Protein AF-X1NFN6-F1 (afdb_monomer_lite)

Sequence (282 aa):
LMKPTRVLVRIGKPIYYTDYYGKELSYPDARKLSDELREKIKNLIEMGYSKGSEKDPELSLSIDSPSDMERLQKHDALKSLLKPKSTGKKILKLIDDTWYGFLRALEVFDLRTHFQDAIQMFSGNLVHQLCNTLIPYKTIDFDKYIPKEGGAVIAPSHNSEWDVIIIATAITQKPKRILYQMSKQSLFRVPIVNAWVRNHHAFPLKRGEHDVECYLHARELLEAEQLVCTYPEGTTNPGNGQLLEGHTGCVRLAIDAKVPIIPVGITGTENIYPKHAKMLNF

InterPro domains:
  IPR002123 Phospholipid/glycerol acyltransferase [PF01553] (143-266)
  IPR002123 Phospholipid/glycerol acyltransferase [SM00563] (152-269)

Secondary structure (DSSP, 8-state):
-PPP--EEEEEPPPB--GGGTTS---HHHHHHHHHHHHHHHHHHHHHHHHTT-S--S------------------TTHHHHTS--HHHHHHHHHHHHHHHHHHHHHHHTT-HHHHHHHHHHHHHHHHHHHHHHHS-EEEESHHHHS-SSS-EEEEE--S-TTHHHHHHHHHHSSS---EEEEEEGGGGGSHHHHHHHHHTTEEEE-TTS--HHHHHHHHHHHHTT-EEE--TTSS---SSSPPPPPPTHHHHHHHHTT--EEEEEEESHHHHS-TT-SS---

Radius of gyration: 21.07 Å; chains: 1; bounding box: 60×39×50 Å

Structure (mmCIF, N/CA/C/O backbone):
data_AF-X1NFN6-F1
#
_entry.id   AF-X1NFN6-F1
#
loop_
_atom_site.group_PDB
_atom_site.id
_atom_site.type_symbol
_atom_site.label_atom_id
_atom_site.label_alt_id
_atom_site.label_comp_id
_atom_site.label_asym_id
_atom_site.label_entity_id
_atom_site.label_seq_id
_atom_site.pdbx_PDB_ins_code
_atom_site.Cartn_x
_atom_site.Cartn_y
_atom_site.Cartn_z
_atom_site.occupancy
_atom_site.B_iso_or_equiv
_atom_site.auth_seq_id
_atom_site.auth_comp_id
_atom_site.auth_asym_id
_atom_site.auth_atom_id
_atom_site.pdbx_PDB_model_num
ATOM 1 N N . LEU A 1 1 ? 26.091 -19.323 -6.928 1.00 38.59 1 LEU A N 1
ATOM 2 C CA . LEU A 1 1 ? 25.686 -18.952 -5.553 1.00 38.59 1 LEU A CA 1
ATOM 3 C C . LEU A 1 1 ? 24.580 -17.905 -5.646 1.00 38.59 1 LEU A C 1
ATOM 5 O O . LEU A 1 1 ? 24.846 -16.838 -6.184 1.00 38.59 1 LEU A O 1
ATOM 9 N N . MET A 1 2 ? 23.355 -18.194 -5.195 1.00 35.44 2 MET A N 1
ATOM 10 C CA . MET A 1 2 ? 22.341 -17.142 -5.024 1.00 35.44 2 MET A CA 1
ATOM 11 C C . MET A 1 2 ? 22.789 -16.231 -3.875 1.00 35.44 2 MET A C 1
ATOM 13 O O . MET A 1 2 ? 23.149 -16.736 -2.813 1.00 35.44 2 MET A O 1
ATOM 17 N N . LYS A 1 3 ? 22.825 -14.910 -4.096 1.00 45.00 3 LYS A N 1
ATOM 18 C CA . LYS A 1 3 ? 23.114 -13.941 -3.028 1.00 45.00 3 LYS A CA 1
ATOM 19 C C . LYS A 1 3 ? 22.065 -14.113 -1.913 1.00 45.00 3 LYS A C 1
ATOM 21 O O . LYS A 1 3 ? 20.892 -14.293 -2.246 1.00 45.00 3 LYS A O 1
ATOM 26 N N . PRO A 1 4 ? 22.442 -14.070 -0.623 1.00 52.16 4 PRO A N 1
ATOM 27 C CA . PRO A 1 4 ? 21.472 -14.157 0.464 1.00 52.16 4 PRO A CA 1
ATOM 28 C C . PRO A 1 4 ? 20.435 -13.036 0.324 1.00 52.16 4 PRO A C 1
ATOM 30 O O . PRO A 1 4 ? 20.785 -11.891 0.036 1.00 52.16 4 PRO A O 1
ATOM 33 N N . THR A 1 5 ? 19.154 -13.375 0.478 1.00 60.09 5 THR A N 1
ATOM 34 C CA . THR A 1 5 ? 18.039 -12.427 0.386 1.00 60.09 5 THR A CA 1
ATOM 35 C C . THR A 1 5 ? 18.175 -11.371 1.480 1.00 60.09 5 THR A C 1
ATOM 37 O O . THR A 1 5 ? 17.946 -11.659 2.652 1.00 60.09 5 THR A O 1
ATOM 40 N N . ARG A 1 6 ? 18.550 -10.148 1.095 1.00 75.19 6 ARG A N 1
ATOM 41 C CA . ARG A 1 6 ? 18.725 -9.019 2.022 1.00 75.19 6 ARG A CA 1
ATOM 42 C C . ARG A 1 6 ? 17.441 -8.217 2.242 1.00 75.19 6 ARG A C 1
ATOM 44 O O . ARG A 1 6 ? 17.398 -7.426 3.175 1.00 75.19 6 ARG A O 1
ATOM 51 N N . VAL A 1 7 ? 16.411 -8.428 1.414 1.00 88.44 7 VAL A N 1
ATOM 52 C CA . VAL A 1 7 ? 15.143 -7.690 1.490 1.00 88.44 7 VAL A CA 1
ATOM 53 C C . VAL A 1 7 ? 14.003 -8.557 2.009 1.00 88.44 7 VAL A C 1
ATOM 55 O O . VAL A 1 7 ? 13.732 -9.638 1.480 1.00 88.44 7 VAL A O 1
ATOM 58 N N . LEU A 1 8 ? 13.287 -8.059 3.015 1.00 91.19 8 LEU A N 1
ATOM 59 C CA . LEU A 1 8 ? 12.097 -8.708 3.560 1.00 91.19 8 LEU A CA 1
ATOM 60 C C . LEU A 1 8 ? 10.881 -7.803 3.384 1.00 91.19 8 LEU A C 1
ATOM 62 O O . LEU A 1 8 ? 10.942 -6.611 3.665 1.00 91.19 8 LEU A O 1
ATOM 66 N N . VAL A 1 9 ? 9.770 -8.400 2.955 1.00 92.81 9 VAL A N 1
ATOM 67 C CA . VAL A 1 9 ? 8.455 -7.758 2.866 1.00 92.81 9 VAL A CA 1
ATOM 68 C C . VAL A 1 9 ? 7.523 -8.504 3.810 1.00 92.81 9 VAL A C 1
ATOM 70 O O . VAL A 1 9 ? 7.105 -9.626 3.526 1.00 92.81 9 VAL A O 1
ATOM 73 N N . ARG A 1 10 ? 7.217 -7.925 4.969 1.00 94.25 10 ARG A N 1
ATOM 74 C CA . ARG A 1 10 ? 6.371 -8.558 5.986 1.00 94.25 10 ARG A CA 1
ATOM 75 C C . ARG A 1 10 ? 5.000 -7.906 5.988 1.00 94.25 10 ARG A C 1
ATOM 77 O O . ARG A 1 10 ? 4.892 -6.738 6.358 1.00 94.25 10 ARG A O 1
ATOM 84 N N . ILE A 1 11 ? 3.961 -8.656 5.623 1.00 95.25 11 ILE A N 1
ATOM 85 C CA . ILE A 1 11 ? 2.593 -8.138 5.715 1.00 95.25 11 ILE A CA 1
ATOM 86 C C . ILE A 1 11 ? 2.056 -8.369 7.132 1.00 95.25 11 ILE A C 1
ATOM 88 O O . ILE A 1 11 ? 2.247 -9.426 7.734 1.00 95.25 11 ILE A O 1
ATOM 92 N N . GLY A 1 12 ? 1.434 -7.340 7.694 1.00 96.19 12 GLY A N 1
ATOM 93 C CA . GLY A 1 12 ? 0.882 -7.347 9.039 1.00 96.19 12 GLY A CA 1
ATOM 94 C C . GLY A 1 12 ? -0.600 -7.696 9.080 1.00 96.19 12 GLY A C 1
ATOM 95 O O . GLY A 1 12 ? -1.281 -7.797 8.062 1.00 96.19 12 GLY A O 1
ATOM 96 N N . LYS A 1 13 ? -1.111 -7.860 10.302 1.00 97.12 13 LYS A N 1
ATOM 97 C CA . LYS A 1 13 ? -2.527 -8.146 10.548 1.00 97.12 13 LYS A CA 1
ATOM 98 C C . LYS A 1 13 ? -3.410 -6.977 10.066 1.00 97.12 13 LYS A C 1
ATOM 100 O O . LYS A 1 13 ? -3.082 -5.838 10.406 1.00 97.12 13 LYS A O 1
ATOM 105 N N . PRO A 1 14 ? -4.537 -7.241 9.372 1.00 97.81 14 PRO A N 1
ATOM 106 C CA . PRO A 1 14 ? -5.486 -6.205 8.979 1.00 97.81 14 PRO A CA 1
ATOM 107 C C . PRO A 1 14 ? -6.021 -5.418 10.182 1.00 97.81 14 PRO A C 1
ATOM 109 O O . PRO A 1 14 ? -6.328 -5.994 11.232 1.00 97.81 14 PRO A O 1
ATOM 112 N N . ILE A 1 15 ? -6.140 -4.105 10.015 1.00 98.00 15 ILE A N 1
ATOM 113 C CA . ILE A 1 15 ? -6.665 -3.154 10.994 1.00 98.00 15 ILE A CA 1
ATOM 114 C C . ILE A 1 15 ? -8.010 -2.666 10.476 1.00 98.00 15 ILE A C 1
ATOM 116 O O . ILE A 1 15 ? -8.084 -2.099 9.388 1.00 98.00 15 ILE A O 1
ATOM 120 N N . TYR A 1 16 ? -9.056 -2.873 11.265 1.00 97.25 16 TYR A N 1
ATOM 121 C CA . TYR A 1 16 ? -10.395 -2.383 10.968 1.00 97.25 16 TYR A CA 1
ATOM 122 C C . TYR A 1 16 ? -10.707 -1.185 11.857 1.00 97.25 16 TYR A C 1
ATOM 124 O O . TYR A 1 16 ? -10.365 -1.184 13.039 1.00 97.25 16 TYR A O 1
ATOM 132 N N . TYR A 1 17 ? -11.394 -0.197 11.296 1.00 96.31 17 TYR A N 1
ATOM 133 C CA . TYR A 1 17 ? -11.845 0.997 12.011 1.00 96.31 17 TYR A CA 1
ATOM 134 C C . TYR A 1 17 ? -13.373 1.014 12.108 1.00 96.31 17 TYR A C 1
ATOM 136 O O . TYR A 1 17 ? -14.004 2.040 11.871 1.00 96.31 17 TYR A O 1
ATOM 144 N N . THR A 1 18 ? -13.973 -0.136 12.436 1.00 95.06 18 THR A N 1
ATOM 145 C CA . THR A 1 18 ? -15.434 -0.338 12.459 1.00 95.06 18 THR A CA 1
ATOM 146 C C . THR A 1 18 ? -16.171 0.712 13.276 1.00 95.06 18 THR A C 1
ATOM 148 O O . THR A 1 18 ? -17.234 1.169 12.866 1.00 95.06 18 THR A O 1
ATOM 151 N N . ASP A 1 19 ? -15.575 1.156 14.381 1.00 95.31 19 ASP A N 1
ATOM 152 C CA . ASP A 1 19 ? -16.170 2.153 15.274 1.00 95.31 19 ASP A CA 1
ATOM 153 C C . ASP A 1 19 ? -16.251 3.555 14.652 1.00 95.31 19 ASP A C 1
ATOM 155 O O . ASP A 1 19 ? -17.001 4.397 15.149 1.00 95.31 19 ASP A O 1
ATOM 159 N N . TYR A 1 20 ? -15.511 3.804 13.569 1.00 94.69 20 TYR A N 1
ATOM 160 C CA . TYR A 1 20 ? -15.463 5.075 12.842 1.00 94.69 20 TYR A CA 1
ATOM 161 C C . TYR A 1 20 ? -16.237 5.042 11.517 1.00 94.69 20 TYR A C 1
ATOM 163 O O . TYR A 1 20 ? -16.460 6.092 10.917 1.00 94.69 20 TYR A O 1
ATOM 171 N N . TYR A 1 21 ? -16.674 3.872 11.044 1.00 93.56 21 TYR A N 1
ATOM 172 C CA . TYR A 1 21 ? -17.372 3.764 9.763 1.00 93.56 21 TYR A CA 1
ATOM 173 C C . TYR A 1 21 ? -18.709 4.518 9.781 1.00 93.56 21 TYR A C 1
ATOM 175 O O . TYR A 1 21 ? -19.554 4.307 10.649 1.00 93.56 21 TYR A O 1
ATOM 183 N N . GLY A 1 22 ? -18.905 5.395 8.790 1.00 89.50 22 GLY A N 1
ATOM 184 C CA . GLY A 1 22 ? -20.101 6.239 8.675 1.00 89.50 22 GLY A CA 1
ATOM 185 C C . GLY A 1 22 ? -20.149 7.425 9.644 1.00 89.50 22 GLY A C 1
ATOM 186 O O . GLY A 1 22 ? -21.185 8.079 9.730 1.00 89.50 22 GLY A O 1
ATOM 187 N N . LYS A 1 23 ? -19.058 7.708 10.367 1.00 90.62 23 LYS A N 1
ATOM 188 C CA . LYS A 1 23 ? -18.926 8.876 11.245 1.00 90.62 23 LYS A CA 1
ATOM 189 C C . LYS A 1 23 ? -17.962 9.887 10.638 1.00 90.62 23 LYS A C 1
ATOM 191 O O . LYS A 1 23 ? -17.027 9.522 9.930 1.00 90.62 23 LYS A O 1
ATOM 196 N N . GLU A 1 24 ? -18.163 11.159 10.958 1.00 89.31 24 GLU A N 1
ATOM 197 C CA . GLU A 1 24 ? -17.184 12.189 10.627 1.00 89.31 24 GLU A CA 1
ATOM 198 C C . GLU A 1 24 ? -15.930 12.008 11.494 1.00 89.31 24 GLU A C 1
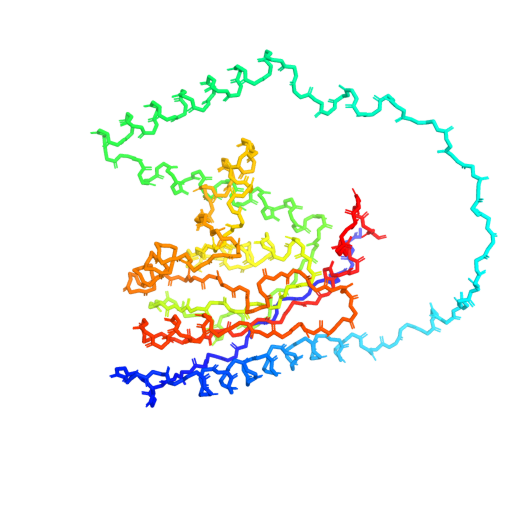ATOM 200 O O . GLU A 1 24 ? -16.002 11.974 12.724 1.00 89.31 24 GLU A O 1
ATOM 205 N N . LEU A 1 25 ? -14.771 11.863 10.848 1.00 92.44 25 LEU A N 1
ATOM 206 C CA . LEU A 1 25 ? -13.502 11.661 11.537 1.00 92.44 25 LEU A CA 1
ATOM 207 C C . LEU A 1 25 ? -12.816 13.001 11.823 1.00 92.44 25 LEU A C 1
ATOM 209 O O . LEU A 1 25 ? -12.304 13.673 10.911 1.00 92.44 25 LEU A O 1
ATOM 213 N N . SER A 1 26 ? -12.746 13.349 13.109 1.00 94.25 26 SER A N 1
ATOM 214 C CA . SER A 1 26 ? -12.032 14.533 13.581 1.00 94.25 26 SER A CA 1
ATOM 215 C C . SER A 1 26 ? -10.542 14.465 13.209 1.00 94.25 26 SER A C 1
ATOM 217 O O . SER A 1 26 ? -9.955 13.388 13.064 1.00 94.25 26 SER A O 1
ATOM 219 N N . TYR A 1 27 ? -9.896 15.620 13.022 1.00 92.75 27 TYR A N 1
ATOM 220 C CA . TYR A 1 27 ? -8.457 15.648 12.739 1.00 92.75 27 TYR A CA 1
ATOM 221 C C . TYR A 1 27 ? -7.608 15.013 13.863 1.00 92.75 27 TYR A C 1
ATOM 223 O O . TYR A 1 27 ? -6.745 14.199 13.526 1.00 92.75 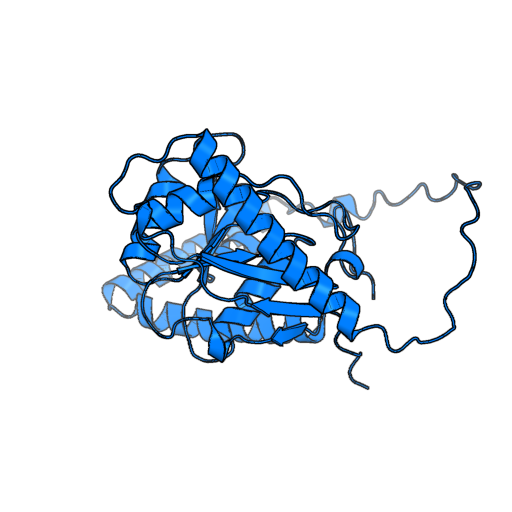27 TYR A O 1
ATOM 231 N N . PRO A 1 28 ? -7.849 15.299 15.163 1.00 95.44 28 PRO A N 1
ATOM 232 C CA . PRO A 1 28 ? -7.127 14.645 16.257 1.00 95.44 28 PRO A CA 1
ATOM 233 C C . PRO A 1 28 ? -7.251 13.117 16.253 1.00 95.44 28 PRO A C 1
ATOM 235 O O . PRO A 1 28 ? -6.247 12.429 16.434 1.00 95.44 28 PRO A O 1
ATOM 238 N N . ASP A 1 29 ? -8.441 12.577 15.975 1.00 95.06 29 ASP A N 1
ATOM 239 C CA . ASP A 1 29 ? -8.636 11.125 15.907 1.00 95.06 29 ASP A CA 1
ATOM 240 C C . ASP A 1 29 ? -7.905 10.529 14.704 1.00 95.06 29 ASP A C 1
ATOM 242 O O . ASP A 1 29 ? -7.152 9.567 14.847 1.00 95.06 29 ASP A O 1
ATOM 246 N N . ALA A 1 30 ? -8.045 11.142 13.523 1.00 94.19 30 ALA A N 1
ATOM 247 C CA . ALA A 1 30 ? -7.337 10.702 12.321 1.00 94.19 30 ALA A CA 1
ATOM 248 C C . ALA A 1 30 ? -5.817 10.680 12.533 1.00 94.19 30 ALA A C 1
ATOM 250 O O . ALA A 1 30 ? -5.121 9.787 12.048 1.00 94.19 30 ALA A O 1
ATOM 251 N N . ARG A 1 31 ? -5.305 11.667 13.273 1.00 94.94 31 ARG A N 1
ATOM 252 C CA . ARG A 1 31 ? -3.896 11.781 13.627 1.00 94.94 31 ARG A CA 1
ATOM 253 C C . ARG A 1 31 ? -3.448 10.661 14.556 1.00 94.94 31 ARG A C 1
ATOM 255 O O . ARG A 1 31 ? -2.498 9.958 14.224 1.00 94.94 31 ARG A O 1
ATOM 262 N N . LYS A 1 32 ? -4.176 10.447 15.651 1.00 95.94 32 LYS A N 1
ATOM 263 C CA . LYS A 1 32 ? -3.921 9.356 16.597 1.00 95.94 32 LYS A CA 1
ATOM 264 C C . LYS A 1 32 ? -3.890 7.996 15.893 1.00 95.94 32 LYS A C 1
ATOM 266 O O . LYS A 1 32 ? -2.937 7.242 16.054 1.00 95.94 32 LYS A O 1
ATOM 271 N N . LEU A 1 33 ? -4.893 7.703 15.064 1.00 96.38 33 LEU A N 1
ATOM 272 C CA . LEU A 1 33 ? -4.973 6.446 14.313 1.00 96.38 33 LEU A CA 1
ATOM 273 C C . LEU A 1 33 ? -3.819 6.289 13.305 1.00 96.38 33 LEU A C 1
ATOM 275 O O . LEU A 1 33 ? -3.347 5.176 13.071 1.00 96.38 33 LEU A O 1
ATOM 279 N N . SER A 1 34 ? -3.348 7.394 12.716 1.00 95.44 34 SER A N 1
ATOM 280 C CA . SER A 1 34 ? -2.178 7.400 11.831 1.00 95.44 34 SER A CA 1
ATOM 281 C C . SER A 1 34 ? -0.885 7.086 12.590 1.00 95.44 34 SER A C 1
ATOM 283 O O . SER A 1 34 ? -0.043 6.342 12.086 1.00 95.44 34 SER A O 1
ATOM 285 N N . ASP A 1 35 ? -0.728 7.613 13.804 1.00 94.69 35 ASP A N 1
ATOM 286 C CA . ASP A 1 35 ? 0.419 7.309 14.664 1.00 94.69 35 ASP A CA 1
ATOM 287 C C . ASP A 1 35 ? 0.395 5.842 15.129 1.00 94.69 35 ASP A C 1
ATOM 289 O O . ASP A 1 35 ? 1.413 5.153 15.073 1.00 94.69 35 ASP A O 1
ATOM 293 N N . GLU A 1 36 ? -0.779 5.306 15.470 1.00 95.44 36 GLU A N 1
ATOM 294 C CA . GLU A 1 36 ? -0.949 3.879 15.780 1.00 95.44 36 GLU A CA 1
ATOM 295 C C . GLU A 1 36 ? -0.607 2.970 14.585 1.00 95.44 36 GLU A C 1
ATOM 297 O O . GLU A 1 36 ? 0.023 1.920 14.755 1.00 95.44 36 GLU A O 1
ATOM 302 N N . LEU A 1 37 ? -1.003 3.358 13.366 1.00 96.25 37 LEU A N 1
ATOM 303 C CA . LEU A 1 37 ? -0.632 2.649 12.139 1.00 96.25 37 LEU A CA 1
ATOM 304 C C . LEU A 1 37 ? 0.890 2.648 11.942 1.00 96.25 37 LEU A C 1
ATOM 306 O O . LEU A 1 37 ? 1.472 1.600 11.651 1.00 96.25 37 LEU A O 1
ATOM 310 N N . ARG A 1 38 ? 1.537 3.801 12.134 1.00 94.06 38 ARG A N 1
ATOM 311 C CA . ARG A 1 38 ? 2.994 3.941 12.031 1.00 94.06 38 ARG A CA 1
ATOM 312 C C . ARG A 1 38 ? 3.720 3.025 13.013 1.00 94.06 38 ARG A C 1
ATOM 314 O O . ARG A 1 38 ? 4.635 2.318 12.598 1.00 94.06 38 ARG A O 1
ATOM 321 N N . GLU A 1 39 ? 3.293 2.966 14.272 1.00 93.81 39 GLU A N 1
ATOM 322 C CA . GLU A 1 39 ? 3.897 2.064 15.263 1.00 93.81 39 GLU A CA 1
ATOM 323 C C . GLU A 1 39 ? 3.735 0.587 14.874 1.00 93.81 39 GLU A C 1
ATOM 325 O O . GLU A 1 39 ? 4.661 -0.211 15.023 1.00 93.81 39 GLU A O 1
ATOM 330 N N . LYS A 1 40 ? 2.596 0.198 14.286 1.00 95.44 40 LYS A N 1
ATOM 331 C CA . LYS A 1 40 ? 2.427 -1.165 13.753 1.00 95.44 40 LYS A CA 1
ATOM 332 C C . LYS A 1 40 ? 3.402 -1.462 12.614 1.00 95.44 40 LYS A C 1
ATOM 334 O O . LYS A 1 40 ? 3.978 -2.547 12.599 1.00 95.44 40 LYS A O 1
ATOM 339 N N . ILE A 1 41 ? 3.604 -0.526 11.686 1.00 94.25 41 ILE A N 1
ATOM 340 C CA . ILE A 1 41 ? 4.575 -0.674 10.589 1.00 94.25 41 ILE A CA 1
ATOM 341 C C . ILE A 1 41 ? 6.000 -0.776 11.148 1.00 94.25 41 ILE A C 1
ATOM 343 O O . ILE A 1 41 ? 6.747 -1.673 10.760 1.00 94.25 41 ILE A O 1
ATOM 347 N N . LYS A 1 42 ? 6.354 0.077 12.112 1.00 91.69 42 LYS A N 1
ATOM 348 C CA . LYS A 1 42 ? 7.655 0.061 12.788 1.00 91.69 42 LYS A CA 1
ATOM 349 C C . LYS A 1 42 ? 7.939 -1.287 13.451 1.00 91.69 42 LYS A C 1
ATOM 351 O O . LYS A 1 42 ? 8.991 -1.871 13.216 1.00 91.69 42 LYS A O 1
ATOM 356 N N . ASN A 1 43 ? 6.970 -1.844 14.174 1.00 92.56 43 ASN A N 1
ATOM 357 C CA . ASN A 1 43 ? 7.106 -3.170 14.778 1.00 92.56 43 ASN A CA 1
ATOM 358 C C . ASN A 1 43 ? 7.371 -4.269 13.727 1.00 92.56 43 ASN A C 1
ATOM 360 O O . ASN A 1 43 ? 8.150 -5.188 13.974 1.00 92.56 43 ASN A O 1
ATOM 364 N N . LEU A 1 44 ? 6.761 -4.188 12.534 1.00 92.31 44 LEU A N 1
ATOM 365 C CA . LEU A 1 44 ? 7.014 -5.148 11.446 1.00 92.31 44 LEU A CA 1
ATOM 366 C C . LEU A 1 44 ? 8.445 -5.042 10.894 1.00 92.31 44 LEU A C 1
ATOM 368 O O . LEU A 1 44 ? 9.039 -6.073 10.563 1.00 92.31 44 LEU A O 1
ATOM 372 N N . ILE A 1 45 ? 8.979 -3.820 10.807 1.00 88.69 45 ILE A N 1
ATOM 373 C CA . ILE A 1 45 ? 10.365 -3.527 10.410 1.00 88.69 45 ILE A CA 1
ATOM 374 C C . ILE A 1 45 ? 11.339 -4.080 11.451 1.00 88.69 45 ILE A C 1
ATOM 376 O O . ILE A 1 45 ? 12.257 -4.820 11.100 1.00 88.69 45 ILE A O 1
ATOM 380 N N . GLU A 1 46 ? 11.117 -3.791 12.735 1.00 87.62 46 GLU A N 1
ATOM 381 C CA . GLU A 1 46 ? 11.979 -4.253 13.829 1.00 87.62 46 GLU A CA 1
ATOM 382 C C . GLU A 1 46 ? 12.072 -5.783 13.864 1.00 87.62 46 GLU A C 1
ATOM 384 O O . GLU A 1 46 ? 13.173 -6.332 13.893 1.00 87.62 46 GLU A O 1
ATOM 389 N N . MET A 1 47 ? 10.944 -6.489 13.708 1.00 83.94 47 MET A N 1
ATOM 390 C CA . MET A 1 47 ? 10.922 -7.954 13.564 1.00 83.94 47 MET A CA 1
ATOM 391 C C . MET A 1 47 ? 11.728 -8.470 12.359 1.00 83.94 47 MET A C 1
ATOM 393 O O . MET A 1 47 ? 12.124 -9.640 12.330 1.00 83.94 47 MET A O 1
ATOM 397 N N . GLY A 1 48 ? 11.904 -7.650 11.321 1.00 71.38 48 GLY A N 1
ATOM 398 C CA . GLY A 1 48 ? 12.768 -7.940 10.177 1.00 71.38 48 GLY A CA 1
ATOM 399 C C . GLY A 1 48 ? 14.244 -7.947 10.568 1.00 71.38 48 GLY A C 1
ATOM 400 O O . GLY A 1 48 ? 14.950 -8.900 10.241 1.00 71.38 48 GLY A O 1
ATOM 401 N N . TYR A 1 49 ? 14.684 -6.952 11.341 1.00 71.38 49 TYR A N 1
ATOM 402 C CA . TYR A 1 49 ? 16.066 -6.859 11.816 1.00 71.38 49 TYR A CA 1
ATOM 403 C C . TYR A 1 49 ? 16.391 -7.872 12.927 1.00 71.38 49 TYR A C 1
ATOM 405 O O . TYR A 1 49 ? 17.474 -8.452 12.918 1.00 71.38 49 TYR A O 1
ATOM 413 N N . SER A 1 50 ? 15.458 -8.172 13.842 1.00 59.47 50 SER A N 1
ATOM 414 C CA . SER A 1 50 ? 15.710 -9.101 14.963 1.00 59.47 50 SER A CA 1
ATOM 415 C C . SER A 1 50 ? 15.925 -10.560 14.538 1.00 59.47 50 SER A C 1
ATOM 417 O O . SER A 1 50 ? 16.569 -11.316 15.255 1.00 59.47 50 SER A O 1
ATOM 419 N N . LYS A 1 51 ? 15.401 -10.989 13.379 1.00 49.72 51 LYS A N 1
ATOM 420 C CA . LYS A 1 51 ? 15.676 -12.334 12.828 1.00 49.72 51 LYS A CA 1
ATOM 421 C C . LYS A 1 51 ? 16.988 -12.418 12.039 1.00 49.72 51 LYS A C 1
ATOM 423 O O . LYS A 1 51 ? 17.387 -13.520 11.679 1.00 49.72 51 LYS A O 1
ATOM 428 N N . GLY A 1 52 ? 17.642 -11.286 11.774 1.00 40.66 52 GLY A N 1
ATOM 429 C CA . GLY A 1 52 ? 18.945 -11.207 11.110 1.00 40.66 52 GLY A CA 1
ATOM 430 C C . GLY A 1 52 ? 20.139 -11.171 12.070 1.00 40.66 52 GLY A C 1
ATOM 431 O O . GLY A 1 52 ? 21.259 -10.999 11.608 1.00 40.66 52 GLY A O 1
ATOM 432 N N . SER A 1 53 ? 19.919 -11.300 13.387 1.00 32.41 53 SER A N 1
ATOM 433 C CA . SER A 1 53 ? 20.954 -11.138 14.419 1.00 32.41 53 SER A CA 1
ATOM 434 C C . SER A 1 53 ? 21.482 -12.450 15.020 1.00 32.41 53 SER A C 1
ATOM 436 O O . SER A 1 53 ? 21.842 -12.478 16.198 1.00 32.41 53 SER A O 1
ATOM 438 N N . GLU A 1 54 ? 21.571 -13.529 14.241 1.00 34.06 54 GLU A N 1
ATOM 439 C CA . GLU A 1 54 ? 22.689 -14.458 14.445 1.00 34.06 54 GLU A CA 1
ATOM 440 C C . GLU A 1 54 ? 23.908 -13.806 13.784 1.00 34.06 54 GLU A C 1
ATOM 442 O O . GLU A 1 54 ? 23.987 -13.665 12.567 1.00 34.06 54 GLU A O 1
ATOM 447 N N . LYS A 1 55 ? 24.774 -13.261 14.641 1.00 34.00 55 LYS A N 1
ATOM 448 C CA . LYS A 1 55 ? 25.918 -12.408 14.316 1.00 34.00 55 LYS A CA 1
ATOM 449 C C . LYS A 1 55 ? 26.901 -13.102 13.370 1.00 34.00 55 LYS A C 1
ATOM 451 O O . LYS A 1 55 ? 27.419 -14.159 13.717 1.00 34.00 55 LYS A O 1
ATOM 456 N N . ASP A 1 56 ? 27.264 -12.420 12.288 1.00 27.81 56 ASP A N 1
ATOM 457 C CA . ASP A 1 56 ? 28.593 -12.558 11.687 1.00 27.81 56 ASP A CA 1
ATOM 458 C C . ASP A 1 56 ? 29.536 -11.588 12.446 1.00 27.81 56 ASP A C 1
ATOM 460 O O . ASP A 1 56 ? 29.263 -10.382 12.453 1.00 27.81 56 ASP A O 1
ATOM 464 N N . PRO A 1 57 ? 30.570 -12.050 13.180 1.00 28.48 57 PRO A N 1
ATOM 465 C CA . PRO A 1 57 ? 31.348 -11.208 14.100 1.00 28.48 57 PRO A CA 1
ATOM 466 C C . PRO A 1 57 ? 32.414 -10.306 13.459 1.00 28.48 57 PRO A C 1
ATOM 468 O O . PRO A 1 57 ? 33.283 -9.820 14.178 1.00 28.48 57 PRO A O 1
ATOM 471 N N . GLU A 1 58 ? 32.377 -10.046 12.154 1.00 31.28 58 GLU A N 1
ATOM 472 C CA . GLU A 1 58 ? 33.351 -9.173 11.487 1.00 31.28 58 GLU A CA 1
ATOM 473 C C . GLU A 1 58 ? 32.661 -8.077 10.676 1.00 31.28 58 GLU A C 1
ATOM 475 O O . GLU A 1 58 ? 32.585 -8.134 9.455 1.00 31.28 58 GLU A O 1
ATOM 480 N N . LEU A 1 59 ? 32.174 -7.036 11.354 1.00 32.00 59 LEU A N 1
ATOM 481 C CA . LEU A 1 59 ? 32.131 -5.697 10.754 1.00 32.00 59 LEU A CA 1
ATOM 482 C C . LEU A 1 59 ? 32.071 -4.603 11.826 1.00 32.00 59 LEU A C 1
ATOM 484 O O . LEU A 1 59 ? 31.215 -3.723 11.827 1.00 32.00 59 LEU A O 1
ATOM 488 N N . SER A 1 60 ? 33.004 -4.657 12.772 1.00 26.64 60 SER A N 1
ATOM 489 C CA . SER A 1 60 ? 33.408 -3.476 13.527 1.00 26.64 60 SER A CA 1
ATOM 490 C C . SER A 1 60 ? 34.726 -2.996 12.947 1.00 26.64 60 SER A C 1
ATOM 492 O O . SER A 1 60 ? 35.758 -3.508 13.353 1.00 26.64 60 SER A O 1
ATOM 494 N N . LEU A 1 61 ? 34.718 -2.041 12.018 1.00 27.58 61 LEU A N 1
ATOM 495 C CA . LEU A 1 61 ? 35.915 -1.250 11.738 1.00 27.58 61 LEU A CA 1
ATOM 496 C C . LEU A 1 61 ? 35.530 0.155 11.256 1.00 27.58 61 LEU A C 1
ATOM 498 O O . LEU A 1 61 ? 35.009 0.351 10.162 1.00 27.58 61 LEU A O 1
ATOM 502 N N . SER A 1 62 ? 35.783 1.088 12.176 1.00 24.52 62 SER A N 1
ATOM 503 C CA . SER A 1 62 ? 36.205 2.478 11.984 1.00 24.52 62 SER A CA 1
ATOM 504 C C . SER A 1 62 ? 35.414 3.354 11.013 1.00 24.52 62 SER A C 1
ATOM 506 O O . SER A 1 62 ? 35.647 3.388 9.807 1.00 24.52 62 SER A O 1
ATOM 508 N N . ILE A 1 63 ? 34.587 4.206 11.618 1.00 31.78 63 ILE A N 1
ATOM 509 C CA . ILE A 1 63 ? 34.463 5.598 11.193 1.00 31.78 63 ILE A CA 1
ATOM 510 C C . ILE A 1 63 ? 35.846 6.232 11.371 1.00 31.78 63 ILE A C 1
ATOM 512 O O . ILE A 1 63 ? 36.294 6.372 12.505 1.00 31.78 63 ILE A O 1
ATOM 516 N N . ASP A 1 64 ? 36.478 6.633 10.273 1.00 25.30 64 ASP A N 1
ATOM 517 C CA . ASP A 1 64 ? 37.421 7.746 10.286 1.00 25.30 64 ASP A CA 1
ATOM 518 C C . ASP A 1 64 ? 36.842 8.889 9.449 1.00 25.30 64 ASP A C 1
ATOM 520 O O . ASP A 1 64 ? 36.218 8.696 8.402 1.00 25.30 64 ASP A O 1
ATOM 524 N N . SER A 1 65 ? 36.968 10.087 10.010 1.00 25.52 65 SER A N 1
ATOM 525 C CA . SER A 1 65 ? 36.384 11.342 9.537 1.00 25.52 65 SER A CA 1
ATOM 526 C C . SER A 1 65 ? 37.247 12.008 8.435 1.00 25.52 65 SER A C 1
ATOM 528 O O . SER A 1 65 ? 38.339 11.529 8.143 1.00 25.52 65 SER A O 1
ATOM 530 N N . PRO A 1 66 ? 36.764 13.079 7.775 1.00 49.72 66 PRO A N 1
ATOM 531 C CA . PRO A 1 66 ? 37.026 13.369 6.367 1.00 49.72 66 PRO A CA 1
ATOM 532 C C . PRO A 1 66 ? 38.287 14.201 6.099 1.00 49.72 66 PRO A C 1
ATOM 534 O O . PRO A 1 66 ? 38.411 15.328 6.571 1.00 49.72 66 PRO A O 1
ATOM 537 N N . SER A 1 67 ? 39.128 13.725 5.184 1.00 33.75 67 SER A N 1
ATOM 538 C CA . SER A 1 67 ? 40.033 14.567 4.396 1.00 33.75 67 SER A CA 1
ATOM 539 C C . SER A 1 67 ? 40.456 13.813 3.140 1.00 33.75 67 SER A C 1
ATOM 541 O O . SER A 1 67 ? 41.229 12.868 3.223 1.00 33.75 67 SER A O 1
ATOM 543 N N . ASP A 1 68 ? 39.829 14.164 2.017 1.00 28.23 68 ASP A N 1
ATOM 544 C CA . ASP A 1 68 ? 40.441 14.312 0.683 1.00 28.23 68 ASP A CA 1
ATOM 545 C C . ASP A 1 68 ? 39.324 14.546 -0.345 1.00 28.23 68 ASP A C 1
ATOM 547 O O . ASP A 1 68 ? 39.056 13.793 -1.282 1.00 28.23 68 ASP A O 1
ATOM 551 N N . MET A 1 69 ? 38.628 15.661 -0.123 1.00 39.56 69 MET A N 1
ATOM 552 C CA . MET A 1 69 ? 37.885 16.375 -1.150 1.00 39.56 69 MET A CA 1
ATOM 553 C C . MET A 1 69 ? 38.899 17.073 -2.065 1.00 39.56 69 MET A C 1
ATOM 555 O O . MET A 1 69 ? 39.272 18.201 -1.784 1.00 39.56 69 MET A O 1
ATOM 559 N N . GLU A 1 70 ? 39.356 16.399 -3.123 1.00 39.22 70 GLU A N 1
ATOM 560 C CA . GLU A 1 70 ? 39.664 16.971 -4.449 1.00 39.22 70 GLU A CA 1
ATOM 561 C C . GLU A 1 70 ? 40.390 15.946 -5.333 1.00 39.22 70 GLU A C 1
ATOM 563 O O . GLU A 1 70 ? 41.606 15.795 -5.276 1.00 39.22 70 GLU A O 1
ATOM 568 N N . ARG A 1 71 ? 39.639 15.277 -6.216 1.00 35.03 71 ARG A N 1
ATOM 569 C CA . ARG A 1 71 ? 39.994 15.033 -7.630 1.00 35.03 71 ARG A CA 1
ATOM 570 C C . ARG A 1 71 ? 38.989 14.074 -8.247 1.00 35.03 71 ARG A C 1
ATOM 572 O O . ARG A 1 71 ? 39.082 12.870 -8.072 1.00 35.03 71 ARG A O 1
ATOM 579 N N . LEU A 1 72 ? 38.052 14.637 -9.005 1.00 31.48 72 LEU A N 1
ATOM 580 C CA . LEU A 1 72 ? 37.548 14.095 -10.275 1.00 31.48 72 LEU A CA 1
ATOM 581 C C . LEU A 1 72 ? 36.629 15.147 -10.916 1.00 31.48 72 LEU A C 1
ATOM 583 O O . LEU A 1 72 ? 35.436 14.954 -11.136 1.00 31.48 72 LEU A O 1
ATOM 587 N N . GLN A 1 73 ? 37.214 16.304 -11.238 1.00 41.66 73 GLN A N 1
ATOM 588 C CA . GLN A 1 73 ? 36.703 17.111 -12.338 1.00 41.66 73 GLN A CA 1
ATOM 589 C C . GLN A 1 73 ? 37.086 16.416 -13.642 1.00 41.66 73 GLN A C 1
ATOM 591 O O . GLN A 1 73 ? 38.249 16.436 -14.039 1.00 41.66 73 GLN A O 1
ATOM 596 N N . LYS A 1 74 ? 36.087 15.802 -14.277 1.00 41.16 74 LYS A N 1
ATOM 597 C CA . LYS A 1 74 ? 35.800 15.818 -15.724 1.00 41.16 74 LYS A CA 1
ATOM 598 C C . LYS A 1 74 ? 34.961 14.597 -16.051 1.00 41.16 74 LYS A C 1
ATOM 600 O O . LYS A 1 74 ? 35.504 13.514 -16.154 1.00 41.16 74 LYS A O 1
ATOM 605 N N . HIS A 1 75 ? 33.664 14.787 -16.276 1.00 37.81 75 HIS A N 1
ATOM 606 C CA . HIS A 1 75 ? 32.904 13.980 -17.235 1.00 37.81 75 HIS A CA 1
ATOM 607 C C . HIS A 1 75 ? 31.637 14.747 -17.656 1.00 37.81 75 HIS A C 1
ATOM 609 O O . HIS A 1 75 ? 30.506 14.358 -17.375 1.00 37.81 75 HIS A O 1
ATOM 615 N N . ASP A 1 76 ? 31.838 15.838 -18.401 1.00 35.84 76 ASP A N 1
ATOM 616 C CA . ASP A 1 76 ? 30.777 16.504 -19.178 1.00 35.84 76 ASP A CA 1
ATOM 617 C C . ASP A 1 76 ? 30.303 15.669 -20.389 1.00 35.84 76 ASP A C 1
ATOM 619 O O . ASP A 1 76 ? 29.342 16.024 -21.068 1.00 35.84 76 ASP A O 1
ATOM 623 N N . ALA A 1 77 ? 30.908 14.503 -20.633 1.00 35.12 77 ALA A N 1
ATOM 624 C CA . ALA A 1 77 ? 30.533 13.605 -21.724 1.00 35.12 77 ALA A CA 1
ATOM 625 C C . ALA A 1 77 ? 29.265 12.770 -21.443 1.00 35.12 77 ALA A C 1
ATOM 627 O O . ALA A 1 77 ? 28.600 12.346 -22.383 1.00 35.12 77 ALA A O 1
ATOM 628 N N . LEU A 1 78 ? 28.881 12.548 -20.176 1.00 30.52 78 LEU A N 1
ATOM 629 C CA . LEU A 1 78 ? 27.741 11.673 -19.846 1.00 30.52 78 LEU A CA 1
ATOM 630 C C . LEU A 1 78 ? 26.382 12.402 -19.880 1.00 30.52 78 LEU A C 1
ATOM 632 O O . LEU A 1 78 ? 25.343 11.795 -20.134 1.00 30.52 78 LEU A O 1
ATOM 636 N N . LYS A 1 79 ? 26.374 13.729 -19.681 1.00 34.38 79 LYS A N 1
ATOM 637 C CA . LYS A 1 79 ? 25.154 14.559 -19.734 1.00 34.38 79 LYS A CA 1
ATOM 638 C C . LYS A 1 79 ? 24.641 14.808 -21.159 1.00 34.38 79 LYS A C 1
ATOM 640 O O . LYS A 1 79 ? 23.481 15.190 -21.318 1.00 34.38 79 LYS A O 1
ATOM 645 N N . SER A 1 80 ? 25.464 14.596 -22.189 1.00 31.84 80 SER A N 1
ATOM 646 C CA . SER A 1 80 ? 25.058 14.730 -23.598 1.00 31.84 80 SER A CA 1
ATOM 647 C C . SER A 1 80 ? 24.401 13.458 -24.154 1.00 31.84 80 SER A C 1
ATOM 649 O O . SER A 1 80 ? 23.579 13.551 -25.064 1.00 31.84 80 SER A O 1
ATOM 651 N N . LEU A 1 81 ? 24.696 12.294 -23.560 1.00 36.81 81 LEU A N 1
ATOM 652 C CA . LEU A 1 81 ? 24.144 10.984 -23.929 1.00 36.81 81 LEU A CA 1
ATOM 653 C C . LEU A 1 81 ? 22.719 10.747 -23.396 1.00 36.81 81 LEU A C 1
ATOM 655 O O . LEU A 1 81 ? 21.958 9.997 -23.998 1.00 36.81 81 LEU A O 1
ATOM 659 N N . LEU A 1 82 ? 22.328 11.426 -22.312 1.00 41.59 82 LEU A N 1
ATOM 660 C CA . LEU A 1 82 ? 21.015 11.273 -21.664 1.00 41.59 82 LEU A CA 1
ATOM 661 C C . LEU A 1 82 ? 19.981 12.345 -22.052 1.00 41.59 82 LEU A C 1
ATOM 663 O O . LEU A 1 82 ? 18.894 12.395 -21.476 1.00 41.59 82 LEU A O 1
ATOM 667 N N . LYS A 1 83 ? 20.271 13.201 -23.039 1.00 40.47 83 LYS A N 1
ATOM 668 C CA . LYS A 1 83 ? 19.265 14.111 -23.606 1.00 40.47 83 LYS A CA 1
ATOM 669 C C . LYS A 1 83 ? 18.627 13.452 -24.829 1.00 40.47 83 LYS A C 1
ATOM 671 O O . LYS A 1 83 ? 19.310 13.312 -25.844 1.00 40.47 83 LYS A O 1
ATOM 676 N N . PRO A 1 84 ? 17.334 13.074 -24.797 1.00 41.97 84 PRO A N 1
ATOM 677 C CA . PRO A 1 84 ? 16.679 12.580 -25.998 1.00 41.97 84 PRO A CA 1
ATOM 678 C C . PRO A 1 84 ? 16.709 13.692 -27.053 1.00 41.97 84 PRO A C 1
ATOM 680 O O . PRO A 1 84 ? 16.104 14.752 -26.873 1.00 41.97 84 PRO A O 1
ATOM 683 N N . LYS A 1 85 ? 17.439 13.466 -28.153 1.00 49.00 85 LYS A N 1
ATOM 684 C CA . LYS A 1 85 ? 17.388 14.331 -29.341 1.00 49.00 85 LYS A CA 1
ATOM 685 C C . LYS A 1 85 ? 15.927 14.443 -29.805 1.00 49.00 85 LYS A C 1
ATOM 687 O O . LYS A 1 85 ? 15.146 13.508 -29.611 1.00 49.00 85 LYS A O 1
ATOM 692 N N . SER A 1 86 ? 15.549 15.560 -30.433 1.00 50.12 86 SER A N 1
ATOM 693 C CA . SER A 1 86 ? 14.161 15.821 -30.873 1.00 50.12 86 SER A CA 1
ATOM 694 C C . SER A 1 86 ? 13.563 14.674 -31.708 1.00 50.12 86 SER A C 1
ATOM 696 O O . SER A 1 86 ? 12.369 14.399 -31.611 1.00 50.12 86 SER A O 1
ATOM 698 N N . THR A 1 87 ? 14.405 13.942 -32.442 1.00 50.72 87 THR A N 1
ATOM 699 C CA . THR A 1 87 ? 14.072 12.724 -33.194 1.00 50.72 87 THR A CA 1
ATOM 700 C C . THR A 1 87 ? 13.632 11.555 -32.306 1.00 50.72 87 THR A C 1
ATOM 702 O O . THR A 1 87 ? 12.632 10.912 -32.606 1.00 50.72 87 THR A O 1
ATOM 705 N N . GLY A 1 88 ? 14.302 11.310 -31.175 1.00 53.81 88 GLY A N 1
ATOM 706 C CA . GLY A 1 88 ? 13.917 10.251 -30.233 1.00 53.81 88 GLY A CA 1
ATOM 707 C C . GLY A 1 88 ? 12.555 10.525 -29.596 1.00 53.81 88 GLY A C 1
ATOM 708 O O . GLY A 1 88 ? 11.730 9.627 -29.478 1.00 53.81 88 GLY A O 1
ATOM 709 N N . LYS A 1 89 ? 12.268 11.796 -29.284 1.00 54.66 89 LYS A N 1
ATOM 710 C CA . LYS A 1 89 ? 10.964 12.219 -28.750 1.00 54.66 89 LYS A CA 1
ATOM 711 C C . LYS A 1 89 ? 9.826 12.021 -29.765 1.00 54.66 89 LYS A C 1
ATOM 713 O O . LYS A 1 89 ? 8.724 11.666 -29.364 1.00 54.66 89 LYS A O 1
ATOM 718 N N . LYS A 1 90 ? 10.097 12.207 -31.066 1.00 55.69 90 LYS A N 1
ATOM 719 C CA . LYS A 1 90 ? 9.141 11.925 -32.154 1.00 55.69 90 LYS A CA 1
ATOM 720 C C . LYS A 1 90 ? 8.881 10.427 -32.330 1.00 55.69 90 LYS A C 1
ATOM 722 O O . LYS A 1 90 ? 7.728 10.047 -32.472 1.00 55.69 90 LYS A O 1
ATOM 727 N N . ILE A 1 91 ? 9.921 9.593 -32.270 1.00 55.94 91 ILE A N 1
ATOM 728 C CA . ILE A 1 91 ? 9.788 8.127 -32.356 1.00 55.94 91 ILE A CA 1
ATOM 729 C C . ILE A 1 91 ? 8.989 7.588 -31.165 1.00 55.94 91 ILE A C 1
ATOM 731 O O . ILE A 1 91 ? 8.055 6.820 -31.351 1.00 55.94 91 ILE A O 1
ATOM 735 N N . LEU A 1 92 ? 9.304 8.042 -29.949 1.00 49.22 92 LEU A N 1
ATOM 736 C CA . LEU A 1 92 ? 8.561 7.678 -28.740 1.00 49.22 92 LEU A CA 1
ATOM 737 C C . LEU A 1 92 ? 7.087 8.085 -28.822 1.00 49.22 92 LEU A C 1
ATOM 739 O O . LEU A 1 92 ? 6.228 7.293 -28.459 1.00 49.22 92 LEU A O 1
ATOM 743 N N . LYS A 1 93 ? 6.795 9.286 -29.339 1.00 61.03 93 LYS A N 1
ATOM 744 C CA . LYS A 1 93 ? 5.416 9.734 -29.555 1.00 61.03 93 LYS A CA 1
ATOM 745 C C . LYS A 1 93 ? 4.693 8.871 -30.591 1.00 61.03 93 LYS A C 1
ATOM 747 O O . LYS A 1 93 ? 3.557 8.497 -30.362 1.00 61.03 93 LYS A O 1
ATOM 752 N N . LEU A 1 94 ? 5.356 8.522 -31.693 1.00 61.62 94 LEU A N 1
ATOM 753 C CA . LEU A 1 94 ? 4.773 7.653 -32.713 1.00 61.62 94 LEU A CA 1
ATOM 754 C C . LEU A 1 94 ? 4.447 6.268 -32.144 1.00 61.62 94 LEU A C 1
ATOM 756 O O . LEU A 1 94 ? 3.369 5.749 -32.403 1.00 61.62 94 LEU A O 1
ATOM 760 N N . ILE A 1 95 ? 5.347 5.687 -31.346 1.00 60.91 95 ILE A N 1
ATOM 761 C CA . ILE A 1 95 ? 5.099 4.414 -30.657 1.00 60.91 95 ILE A CA 1
ATOM 762 C C . ILE A 1 95 ? 3.889 4.539 -29.722 1.00 60.91 95 ILE A C 1
ATOM 764 O O . ILE A 1 95 ? 3.023 3.673 -29.760 1.00 60.91 95 ILE A O 1
ATOM 768 N N . ASP A 1 96 ? 3.803 5.621 -28.942 1.00 61.09 96 ASP A N 1
ATOM 769 C CA . ASP A 1 96 ? 2.677 5.895 -28.037 1.00 61.09 96 ASP A CA 1
ATOM 770 C C . ASP A 1 96 ? 1.355 6.032 -28.819 1.00 61.09 96 ASP A C 1
ATOM 772 O O . ASP A 1 96 ? 0.396 5.319 -28.543 1.00 61.09 96 ASP A O 1
ATOM 776 N N . ASP A 1 97 ? 1.322 6.855 -29.872 1.00 67.44 97 ASP A N 1
ATOM 777 C CA . ASP A 1 97 ? 0.144 7.069 -30.724 1.00 67.44 97 ASP A CA 1
ATOM 778 C C . ASP A 1 97 ? -0.313 5.758 -31.402 1.00 67.44 97 ASP A C 1
ATOM 780 O O . ASP A 1 97 ? -1.508 5.456 -31.461 1.00 67.44 97 ASP A O 1
ATOM 784 N N . THR A 1 98 ? 0.636 4.936 -31.864 1.00 66.00 98 THR A N 1
ATOM 785 C CA . THR A 1 98 ? 0.351 3.633 -32.494 1.00 66.00 98 THR A CA 1
ATOM 786 C C . THR A 1 98 ? -0.176 2.628 -31.470 1.00 66.00 98 THR A C 1
ATOM 788 O O . THR A 1 98 ? -1.123 1.891 -31.746 1.00 66.00 98 THR A O 1
ATOM 791 N N . TRP A 1 99 ? 0.396 2.630 -30.265 1.00 61.41 99 TRP A N 1
ATOM 792 C CA . TRP A 1 99 ? -0.063 1.820 -29.143 1.00 61.41 99 TRP A CA 1
ATOM 793 C C . TRP A 1 99 ? -1.498 2.172 -28.744 1.00 61.41 99 TRP A C 1
ATOM 795 O O . TRP A 1 99 ? -2.338 1.287 -28.585 1.00 61.41 99 TRP A O 1
ATOM 805 N N . TYR A 1 100 ? -1.812 3.465 -28.657 1.00 60.34 100 TYR A N 1
ATOM 806 C CA . TYR A 1 100 ? -3.161 3.947 -28.376 1.00 60.34 100 TYR A CA 1
ATOM 807 C C . TYR A 1 100 ? -4.166 3.567 -29.458 1.00 60.34 100 TYR A C 1
ATOM 809 O O . TYR A 1 100 ? -5.257 3.100 -29.129 1.00 60.34 100 TYR A O 1
ATOM 817 N N . GLY A 1 101 ? -3.806 3.730 -30.733 1.00 64.00 101 GLY A N 1
ATOM 818 C CA . GLY A 1 101 ? -4.648 3.309 -31.853 1.00 64.00 101 GLY A CA 1
ATOM 819 C C . GLY A 1 101 ? -4.944 1.810 -31.816 1.00 64.00 101 GLY A C 1
ATOM 820 O O . GLY A 1 101 ? -6.085 1.396 -32.006 1.00 64.00 101 GLY A O 1
ATOM 821 N N . PHE A 1 102 ? -3.941 1.000 -31.478 1.00 69.38 102 PHE A N 1
ATOM 822 C CA . PHE A 1 102 ? -4.095 -0.441 -31.327 1.00 69.38 102 PHE A CA 1
ATOM 823 C C . PHE A 1 102 ? -4.991 -0.825 -30.137 1.00 69.38 102 PHE A C 1
ATOM 825 O O . PHE A 1 102 ? -5.909 -1.624 -30.297 1.00 69.38 102 PHE A O 1
ATOM 832 N N . LEU A 1 103 ? -4.803 -0.213 -28.961 1.00 61.91 103 LEU A N 1
ATOM 833 C CA . LEU A 1 103 ? -5.677 -0.446 -27.804 1.00 61.91 103 LEU A CA 1
ATOM 834 C C . LEU A 1 103 ? -7.130 -0.036 -28.079 1.00 61.91 103 LEU A C 1
ATOM 836 O O . LEU A 1 103 ? -8.046 -0.734 -27.651 1.00 61.91 103 LEU A O 1
ATOM 840 N N . ARG A 1 104 ? -7.350 1.069 -28.804 1.00 58.03 104 ARG A N 1
ATOM 841 C CA . ARG A 1 104 ? -8.689 1.494 -29.247 1.00 58.03 104 ARG A CA 1
ATOM 842 C C . ARG A 1 104 ? -9.294 0.517 -30.248 1.00 58.03 104 ARG A C 1
ATOM 844 O O . ARG A 1 104 ? -10.480 0.231 -30.158 1.00 58.03 104 ARG A O 1
ATOM 851 N N . ALA A 1 105 ? -8.496 -0.030 -31.163 1.00 66.44 105 ALA A N 1
ATOM 852 C CA . ALA A 1 105 ? -8.963 -1.074 -32.068 1.00 66.44 105 ALA A CA 1
ATOM 853 C C . ALA A 1 105 ? -9.395 -2.325 -31.289 1.00 66.44 105 ALA A C 1
ATOM 855 O O . ALA A 1 105 ? -10.472 -2.850 -31.539 1.00 66.44 105 ALA A O 1
ATOM 856 N N . LEU A 1 106 ? -8.620 -2.752 -30.288 1.00 63.16 106 LEU A N 1
ATOM 857 C CA . LEU A 1 106 ? -9.002 -3.860 -29.406 1.00 63.16 106 LEU A CA 1
ATOM 858 C C . LEU A 1 106 ? -10.272 -3.577 -28.590 1.00 63.16 106 LEU A C 1
ATOM 860 O O . LEU A 1 106 ? -10.993 -4.515 -28.262 1.00 63.16 106 LEU A O 1
ATOM 864 N N . GLU A 1 107 ? -10.552 -2.311 -28.268 1.00 66.12 107 GLU A N 1
ATOM 865 C CA . GLU A 1 107 ? -11.775 -1.886 -27.571 1.00 66.12 107 GLU A CA 1
ATOM 866 C C . GLU A 1 107 ? -13.025 -2.115 -28.427 1.00 66.12 107 GLU A C 1
ATOM 868 O O . GLU A 1 107 ? -14.036 -2.581 -27.916 1.00 66.12 107 GLU A O 1
ATOM 873 N N . VAL A 1 108 ? -12.933 -1.879 -29.742 1.00 71.06 108 VAL A N 1
ATOM 874 C CA . VAL A 1 108 ? -14.021 -2.156 -30.702 1.00 71.06 108 VAL A CA 1
ATOM 875 C C . VAL A 1 108 ? -14.364 -3.650 -30.762 1.00 71.06 108 VAL A C 1
ATOM 877 O O . VAL A 1 108 ? -15.505 -4.004 -31.044 1.00 71.06 108 VAL A O 1
ATOM 880 N N . PHE A 1 109 ? -13.396 -4.522 -30.477 1.00 74.75 109 PHE A N 1
ATOM 881 C CA . PHE A 1 109 ? -13.570 -5.977 -30.495 1.00 74.75 109 PHE A CA 1
ATOM 882 C C . PHE A 1 109 ? -13.801 -6.596 -29.109 1.00 74.75 109 PHE A C 1
ATOM 884 O O . PHE A 1 109 ? -13.823 -7.817 -29.009 1.00 74.75 109 PHE A O 1
ATOM 891 N N . ASP A 1 110 ? -13.926 -5.792 -28.046 1.00 72.88 110 ASP A N 1
ATOM 892 C CA . ASP A 1 110 ? -14.017 -6.261 -26.649 1.00 72.88 110 ASP A CA 1
ATOM 893 C C . ASP A 1 110 ? -12.831 -7.156 -26.201 1.00 72.88 110 ASP A C 1
ATOM 895 O O . ASP A 1 110 ? -12.870 -7.910 -25.229 1.00 72.88 110 ASP A O 1
ATOM 899 N N . LEU A 1 111 ? -11.706 -7.058 -26.917 1.00 69.94 111 LEU A N 1
ATOM 900 C CA . LEU A 1 111 ? -10.472 -7.808 -26.653 1.00 69.94 111 LEU A CA 1
ATOM 901 C C . LEU A 1 111 ? -9.466 -7.003 -25.830 1.00 69.94 111 LEU A C 1
ATOM 903 O O . LEU A 1 111 ? -8.418 -7.525 -25.443 1.00 69.94 111 LEU A O 1
ATOM 907 N N . ARG A 1 112 ? -9.763 -5.727 -25.568 1.00 66.50 112 ARG A N 1
ATOM 908 C CA . ARG A 1 112 ? -8.856 -4.803 -24.884 1.00 66.50 112 ARG A CA 1
ATOM 909 C C . ARG A 1 112 ? -8.459 -5.315 -23.504 1.00 66.50 112 ARG A C 1
ATOM 911 O O . ARG A 1 112 ? -7.266 -5.377 -23.226 1.00 66.50 112 ARG A O 1
ATOM 918 N N . THR A 1 113 ? -9.428 -5.718 -22.689 1.00 62.50 113 THR A N 1
ATOM 919 C CA . THR A 1 113 ? -9.197 -6.185 -21.314 1.00 62.50 113 THR A CA 1
ATOM 920 C C . THR A 1 113 ? -8.331 -7.442 -21.301 1.00 62.50 113 THR A C 1
ATOM 922 O O . THR A 1 113 ? -7.258 -7.440 -20.712 1.00 62.50 113 THR A O 1
ATOM 925 N N . HIS A 1 114 ? -8.705 -8.461 -22.081 1.00 66.88 114 HIS A N 1
ATOM 926 C CA . HIS A 1 114 ? -7.955 -9.716 -22.198 1.00 66.88 114 HIS A CA 1
ATOM 927 C C . HIS A 1 114 ? -6.510 -9.508 -22.674 1.00 66.88 114 HIS A C 1
ATOM 929 O O . HIS A 1 114 ? -5.578 -10.146 -22.184 1.00 66.88 114 HIS A O 1
ATOM 935 N N . PHE A 1 115 ? -6.304 -8.605 -23.633 1.00 64.38 115 PHE A N 1
ATOM 936 C CA . PHE A 1 115 ? -4.974 -8.280 -24.131 1.00 64.38 115 PHE A CA 1
ATOM 937 C C . PHE A 1 115 ? -4.141 -7.492 -23.111 1.00 64.38 115 PHE A C 1
ATOM 939 O O . PHE A 1 115 ? -2.952 -7.767 -22.937 1.00 64.38 115 PHE A O 1
ATOM 946 N N . GLN A 1 116 ? -4.752 -6.523 -22.423 1.00 64.50 116 GLN A N 1
ATOM 947 C CA . GLN A 1 116 ? -4.101 -5.776 -21.349 1.00 64.50 116 GLN A CA 1
ATOM 948 C C . GLN A 1 116 ? -3.697 -6.704 -20.201 1.00 64.50 116 GLN A C 1
ATOM 950 O O . GLN A 1 116 ? -2.552 -6.625 -19.761 1.00 64.50 116 GLN A O 1
ATOM 955 N N . ASP A 1 117 ? -4.564 -7.636 -19.805 1.00 65.31 117 ASP A N 1
ATOM 956 C CA . ASP A 1 117 ? -4.274 -8.649 -18.789 1.00 65.31 117 ASP A CA 1
ATOM 957 C C . ASP A 1 117 ? -3.109 -9.551 -19.218 1.00 65.31 117 ASP A C 1
ATOM 959 O O . ASP A 1 117 ? -2.180 -9.786 -18.445 1.00 65.31 117 ASP A O 1
ATOM 963 N N . ALA A 1 118 ? -3.092 -10.004 -20.477 1.00 61.88 118 ALA A N 1
ATOM 964 C CA . ALA A 1 118 ? -2.009 -10.827 -21.015 1.00 61.88 118 ALA A CA 1
ATOM 965 C C . ALA A 1 118 ? -0.656 -10.091 -21.012 1.00 61.88 118 ALA A C 1
ATOM 967 O O . ALA A 1 118 ? 0.371 -10.655 -20.621 1.00 61.88 118 ALA A O 1
ATOM 968 N N . ILE A 1 119 ? -0.640 -8.815 -21.402 1.00 65.69 119 ILE A N 1
ATOM 969 C CA . ILE A 1 119 ? 0.571 -7.987 -21.368 1.00 65.69 119 ILE A CA 1
ATOM 970 C C . ILE A 1 119 ? 0.992 -7.653 -19.953 1.00 65.69 119 ILE A C 1
ATOM 972 O O . ILE A 1 119 ? 2.190 -7.644 -19.666 1.00 65.69 119 ILE A O 1
ATOM 976 N N . GLN A 1 120 ? 0.048 -7.381 -19.065 1.00 65.25 120 GLN A N 1
ATOM 977 C CA . GLN A 1 120 ? 0.344 -7.152 -17.664 1.00 65.25 120 GLN A CA 1
ATOM 978 C C . GLN A 1 120 ? 0.956 -8.407 -17.044 1.00 65.25 120 GLN A C 1
ATOM 980 O O . GLN A 1 120 ? 1.963 -8.312 -16.352 1.00 65.25 120 GLN A O 1
ATOM 985 N N . MET A 1 121 ? 0.411 -9.585 -17.339 1.00 63.78 121 MET A N 1
ATOM 986 C CA . MET A 1 121 ? 0.950 -10.850 -16.854 1.00 63.78 121 MET A CA 1
ATOM 987 C C . MET A 1 121 ? 2.364 -11.096 -17.399 1.00 63.78 121 MET A C 1
ATOM 989 O O . MET A 1 121 ? 3.270 -11.442 -16.643 1.00 63.78 121 MET A O 1
ATOM 993 N N . PHE A 1 122 ? 2.594 -10.851 -18.692 1.00 63.19 122 PHE A N 1
ATOM 994 C CA . PHE A 1 122 ? 3.912 -11.016 -19.307 1.00 63.19 122 PHE A CA 1
ATOM 995 C C . PHE A 1 122 ? 4.941 -10.000 -18.784 1.00 63.19 122 PHE A C 1
ATOM 997 O O . PHE A 1 122 ? 6.016 -10.374 -18.313 1.00 63.19 122 PHE A O 1
ATOM 1004 N N . SER A 1 123 ? 4.612 -8.709 -18.838 1.00 67.50 123 SER A N 1
ATOM 1005 C CA . SER A 1 123 ? 5.502 -7.633 -18.391 1.00 67.50 123 SER A CA 1
ATOM 1006 C C . SER A 1 123 ? 5.708 -7.643 -16.877 1.00 67.50 123 SER A C 1
ATOM 1008 O O . SER A 1 123 ? 6.834 -7.447 -16.431 1.00 67.50 123 SER A O 1
ATOM 1010 N N . GLY A 1 124 ? 4.679 -7.958 -16.089 1.00 67.00 124 GLY A N 1
ATOM 1011 C CA . GLY A 1 124 ? 4.762 -8.120 -14.639 1.00 67.00 124 GLY A CA 1
ATOM 1012 C C . GLY A 1 124 ? 5.677 -9.275 -14.236 1.00 67.00 124 GLY A C 1
ATOM 1013 O O . GLY A 1 124 ? 6.509 -9.112 -13.343 1.00 67.00 124 GLY A O 1
ATOM 1014 N N . ASN A 1 125 ? 5.612 -10.406 -14.948 1.00 70.12 125 ASN A N 1
ATOM 1015 C CA . ASN A 1 125 ? 6.539 -11.524 -14.754 1.00 70.12 125 ASN A CA 1
ATOM 1016 C C . ASN A 1 125 ? 7.974 -11.160 -15.132 1.00 70.12 125 ASN A C 1
ATOM 1018 O O . ASN A 1 125 ? 8.898 -11.483 -14.390 1.00 70.12 125 ASN A O 1
ATOM 1022 N N . LEU A 1 126 ? 8.182 -10.446 -16.240 1.00 72.81 126 LEU A N 1
ATOM 1023 C CA . LEU A 1 126 ? 9.511 -9.970 -16.627 1.00 72.81 126 LEU A CA 1
ATOM 1024 C C . LEU A 1 126 ? 10.092 -8.997 -15.588 1.00 72.81 126 LEU A C 1
ATOM 1026 O O . LEU A 1 126 ? 11.254 -9.115 -15.203 1.00 72.81 126 LEU A O 1
ATOM 1030 N N . VAL A 1 127 ? 9.279 -8.057 -15.107 1.00 72.06 127 VAL A N 1
ATOM 1031 C CA . VAL A 1 127 ? 9.663 -7.081 -14.079 1.00 72.06 127 VAL A CA 1
ATOM 1032 C C . VAL A 1 127 ? 9.980 -7.783 -12.770 1.00 72.06 127 VAL A C 1
ATOM 1034 O O . VAL A 1 127 ? 10.971 -7.439 -12.136 1.00 72.06 127 VAL A O 1
ATOM 1037 N N . HIS A 1 128 ? 9.204 -8.792 -12.380 1.00 74.31 128 HIS A N 1
ATOM 1038 C CA . HIS A 1 128 ? 9.537 -9.598 -11.215 1.00 74.31 128 HIS A CA 1
ATOM 1039 C C . HIS A 1 128 ? 10.834 -10.374 -11.396 1.00 74.31 128 HIS A C 1
ATOM 1041 O O . HIS A 1 128 ? 11.665 -10.338 -10.500 1.00 74.31 128 HIS A O 1
ATOM 1047 N N . GLN A 1 129 ? 11.045 -11.036 -12.534 1.00 77.12 129 GLN A N 1
ATOM 1048 C CA . GLN A 1 129 ? 12.285 -11.766 -12.810 1.00 77.12 129 GLN A CA 1
ATOM 1049 C C . GLN A 1 129 ? 13.497 -10.831 -12.713 1.00 77.12 129 GLN A C 1
ATOM 1051 O O . GLN A 1 129 ? 14.472 -11.146 -12.031 1.00 77.12 129 GLN A O 1
ATOM 1056 N N . LEU A 1 130 ? 13.410 -9.640 -13.311 1.00 78.69 130 LEU A N 1
ATOM 1057 C CA . LEU A 1 130 ? 14.443 -8.607 -13.210 1.00 78.69 130 LEU A CA 1
ATOM 1058 C C . LEU A 1 130 ? 14.622 -8.121 -11.769 1.00 78.69 130 LEU A C 1
ATOM 1060 O O . LEU A 1 130 ? 15.744 -8.076 -11.271 1.00 78.69 130 LEU A O 1
ATOM 1064 N N . CYS A 1 131 ? 13.527 -7.786 -11.086 1.00 77.00 131 CYS A N 1
ATOM 1065 C CA . CYS A 1 131 ? 13.549 -7.285 -9.718 1.00 77.00 131 CYS A CA 1
ATOM 1066 C C . CYS A 1 131 ? 14.123 -8.325 -8.756 1.00 77.00 131 CYS A C 1
ATOM 1068 O O . CYS A 1 131 ? 15.023 -7.992 -8.005 1.00 77.00 131 CYS A O 1
ATOM 1070 N N . ASN A 1 132 ? 13.699 -9.584 -8.835 1.00 77.94 132 ASN A N 1
ATOM 1071 C CA . ASN A 1 132 ? 14.195 -10.673 -8.000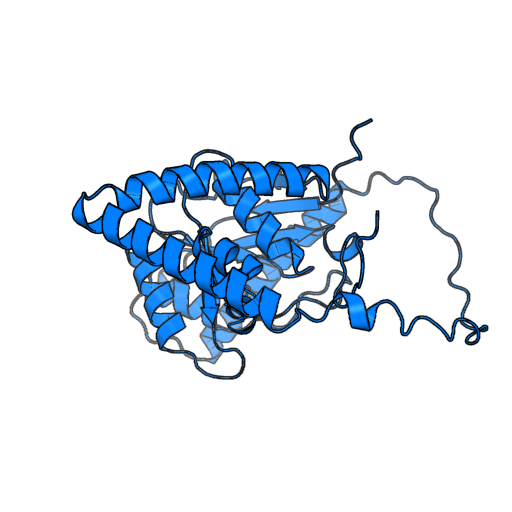 1.00 77.94 132 ASN A CA 1
ATOM 1072 C C . ASN A 1 132 ? 15.652 -11.043 -8.325 1.00 77.94 132 ASN A C 1
ATOM 1074 O O . ASN A 1 132 ? 16.384 -11.482 -7.446 1.00 77.94 132 ASN A O 1
ATOM 1078 N N . THR A 1 133 ? 16.099 -10.840 -9.569 1.00 80.94 133 THR A N 1
ATOM 1079 C CA . THR A 1 133 ? 17.510 -11.031 -9.945 1.00 80.94 133 THR A CA 1
ATOM 1080 C C . THR A 1 133 ? 18.398 -9.924 -9.377 1.00 80.94 133 THR A C 1
ATOM 1082 O O . THR A 1 133 ? 19.485 -10.201 -8.871 1.00 80.94 133 THR A O 1
ATOM 1085 N N . LEU A 1 134 ? 17.952 -8.667 -9.459 1.00 80.44 134 LEU A N 1
ATOM 1086 C CA . LEU A 1 134 ? 18.711 -7.511 -8.977 1.00 80.44 134 LEU A CA 1
ATOM 1087 C C . LEU A 1 134 ? 18.637 -7.383 -7.450 1.00 80.44 134 LEU A C 1
ATOM 1089 O O . LEU A 1 134 ? 19.645 -7.165 -6.788 1.00 80.44 134 LEU A O 1
ATOM 1093 N N . ILE A 1 135 ? 17.443 -7.534 -6.892 1.00 81.75 135 ILE A N 1
ATOM 1094 C CA . ILE A 1 135 ? 17.102 -7.337 -5.486 1.00 81.75 135 ILE A CA 1
ATOM 1095 C C . ILE A 1 135 ? 16.237 -8.522 -5.035 1.00 81.75 135 ILE A C 1
ATOM 1097 O O . ILE A 1 135 ? 15.010 -8.411 -4.971 1.00 81.75 135 ILE A O 1
ATOM 1101 N N . PRO A 1 136 ? 16.850 -9.680 -4.727 1.00 85.38 136 PRO A N 1
ATOM 1102 C CA . PRO A 1 136 ? 16.106 -10.806 -4.187 1.00 85.38 136 PRO A CA 1
ATOM 1103 C C . PRO A 1 136 ? 15.383 -10.386 -2.906 1.00 85.38 136 PRO A C 1
ATOM 1105 O O . PRO A 1 136 ? 16.018 -9.888 -1.967 1.00 85.38 136 PRO A O 1
ATOM 1108 N N . TYR A 1 137 ? 14.073 -10.622 -2.851 1.00 87.81 137 TYR A N 1
ATOM 1109 C CA . TYR A 1 137 ? 13.248 -10.334 -1.679 1.00 87.81 137 TYR A CA 1
ATOM 1110 C C . TYR A 1 137 ? 12.410 -11.544 -1.266 1.00 87.81 137 TYR A C 1
ATOM 1112 O O . TYR A 1 137 ? 12.107 -12.429 -2.067 1.00 87.81 137 TYR A O 1
ATOM 1120 N N . LYS A 1 138 ? 12.010 -11.579 0.007 1.00 90.00 138 LYS A N 1
ATOM 1121 C CA . LYS A 1 138 ? 11.114 -12.606 0.548 1.00 90.00 138 LYS A CA 1
ATOM 1122 C C . LYS A 1 138 ? 9.879 -11.974 1.170 1.00 90.00 138 LYS A C 1
ATOM 1124 O O . LYS A 1 138 ? 9.988 -11.177 2.100 1.00 90.00 138 LYS A O 1
ATOM 1129 N N . THR A 1 139 ? 8.709 -12.401 0.703 1.00 90.75 139 THR A N 1
ATOM 1130 C CA . THR A 1 139 ? 7.423 -12.022 1.296 1.00 90.75 139 THR A CA 1
ATOM 1131 C C . THR A 1 139 ? 7.060 -12.965 2.441 1.00 90.75 139 THR A C 1
ATOM 1133 O O . THR A 1 139 ? 7.123 -14.187 2.295 1.00 90.75 139 THR A O 1
ATOM 1136 N N . ILE A 1 140 ? 6.669 -12.404 3.583 1.00 92.06 140 ILE A N 1
ATOM 1137 C CA . ILE A 1 140 ? 6.282 -13.125 4.800 1.00 92.06 140 ILE A CA 1
ATOM 1138 C C . ILE A 1 140 ? 4.818 -12.806 5.125 1.00 92.06 140 ILE A C 1
ATOM 1140 O O . ILE A 1 140 ? 4.398 -11.656 5.014 1.00 92.06 140 ILE A O 1
ATOM 1144 N N . ASP A 1 141 ? 4.063 -13.829 5.539 1.00 92.62 141 ASP A N 1
ATOM 1145 C CA . ASP A 1 141 ? 2.659 -13.750 5.982 1.00 92.62 141 ASP A CA 1
ATOM 1146 C C . ASP A 1 141 ? 1.635 -13.288 4.922 1.00 92.62 141 ASP A C 1
ATOM 1148 O O . ASP A 1 141 ? 0.499 -12.966 5.263 1.00 92.62 141 ASP A O 1
ATOM 1152 N N . PHE A 1 142 ? 1.987 -13.330 3.630 1.00 91.38 142 PHE A N 1
ATOM 1153 C CA . PHE A 1 142 ? 1.084 -12.966 2.525 1.00 91.38 142 PHE A CA 1
ATOM 1154 C C . PHE A 1 142 ? -0.266 -13.697 2.600 1.00 91.38 142 PHE A C 1
ATOM 1156 O O . PHE A 1 142 ? -1.302 -13.060 2.773 1.00 91.38 142 PHE A O 1
ATOM 1163 N N . ASP A 1 143 ? -0.248 -15.034 2.562 1.00 89.56 143 ASP A N 1
ATOM 1164 C CA . ASP A 1 143 ? -1.463 -15.867 2.539 1.00 89.56 143 ASP A CA 1
ATOM 1165 C C . ASP A 1 143 ? -2.291 -15.768 3.831 1.00 89.56 143 ASP A C 1
ATOM 1167 O O . ASP A 1 143 ? -3.442 -16.202 3.873 1.00 89.56 143 ASP A O 1
ATOM 1171 N N . LYS A 1 144 ? -1.701 -15.215 4.897 1.00 92.50 144 LYS A N 1
ATOM 1172 C CA . LYS A 1 144 ? -2.345 -15.067 6.202 1.00 92.50 144 LYS A CA 1
ATOM 1173 C C . LYS A 1 144 ? -3.207 -13.811 6.285 1.00 92.50 144 LYS A C 1
ATOM 1175 O O . LYS A 1 144 ? -4.197 -13.810 7.014 1.00 92.50 144 LYS A O 1
ATOM 1180 N N . TYR A 1 145 ? -2.811 -12.741 5.601 1.00 94.50 145 TYR A N 1
ATOM 1181 C CA . TYR A 1 145 ? -3.378 -11.415 5.840 1.00 94.50 145 TYR A CA 1
ATOM 1182 C C . TYR A 1 145 ? -3.811 -10.676 4.575 1.00 94.50 145 TYR A C 1
ATOM 1184 O O . TYR A 1 145 ? -4.674 -9.809 4.688 1.00 94.50 145 TYR A O 1
ATOM 1192 N N . ILE A 1 146 ? -3.277 -11.003 3.391 1.00 92.25 146 ILE A N 1
ATOM 1193 C CA . ILE A 1 146 ? -3.798 -10.446 2.138 1.00 92.25 146 ILE A CA 1
ATOM 1194 C C . ILE A 1 146 ? -5.127 -11.138 1.807 1.00 92.25 146 ILE A C 1
ATOM 1196 O O . ILE A 1 146 ? -5.163 -12.366 1.672 1.00 92.25 146 ILE A O 1
ATOM 1200 N N . PRO A 1 147 ? -6.235 -10.388 1.683 1.00 90.19 147 PRO A N 1
ATOM 1201 C CA . PRO A 1 147 ? -7.540 -10.978 1.462 1.00 90.19 147 PRO A CA 1
ATOM 1202 C C . PRO A 1 147 ? -7.669 -11.489 0.023 1.00 90.19 147 PRO A C 1
ATOM 1204 O O . PRO A 1 147 ? -7.227 -10.855 -0.939 1.00 90.19 147 PRO A O 1
ATOM 1207 N N . LYS A 1 148 ? -8.317 -12.646 -0.139 1.00 88.94 148 LYS A N 1
ATOM 1208 C CA . LYS A 1 148 ? -8.561 -13.245 -1.462 1.00 88.94 148 LYS A CA 1
ATOM 1209 C C . LYS A 1 148 ? -9.598 -12.469 -2.282 1.00 88.94 148 LYS A C 1
ATOM 1211 O O . LYS A 1 148 ? -9.527 -12.527 -3.502 1.00 88.94 148 LYS A O 1
ATOM 1216 N N . GLU A 1 149 ? -10.490 -11.742 -1.613 1.00 90.38 149 GLU A N 1
ATOM 1217 C CA . GLU A 1 149 ? -11.619 -10.963 -2.154 1.00 90.38 149 GLU A CA 1
ATOM 1218 C C . GLU A 1 149 ? -11.834 -9.711 -1.281 1.00 90.38 149 GLU A C 1
ATOM 1220 O O . GLU A 1 149 ? -11.293 -9.652 -0.175 1.00 90.38 149 GLU A O 1
ATOM 1225 N N . GLY A 1 150 ? -12.573 -8.706 -1.761 1.00 93.00 150 GLY A N 1
ATOM 1226 C CA . GLY A 1 150 ? -12.869 -7.480 -1.003 1.00 93.00 150 GLY A CA 1
ATOM 1227 C C . GLY A 1 150 ? -11.707 -6.479 -0.907 1.00 93.00 150 GLY A C 1
ATOM 1228 O O . GLY A 1 150 ? -10.533 -6.856 -0.864 1.00 93.00 150 GLY A O 1
ATOM 1229 N N . GLY A 1 151 ? -12.015 -5.181 -0.899 1.00 95.19 151 GLY A N 1
ATOM 1230 C CA . GLY A 1 151 ? -11.017 -4.107 -0.947 1.00 95.19 151 GLY A CA 1
ATOM 1231 C C . GLY A 1 151 ? -10.154 -4.004 0.313 1.00 95.19 151 GLY A C 1
ATOM 1232 O O . GLY A 1 151 ? -10.595 -4.337 1.412 1.00 95.19 151 GLY A O 1
ATOM 1233 N N . ALA A 1 152 ? -8.912 -3.537 0.164 1.00 97.12 152 ALA A N 1
ATOM 1234 C CA . ALA A 1 152 ? -8.046 -3.218 1.301 1.00 97.12 152 ALA A CA 1
ATOM 1235 C C . ALA A 1 152 ? -7.013 -2.150 0.940 1.00 97.12 152 ALA A C 1
ATOM 1237 O O . ALA A 1 152 ? -6.486 -2.117 -0.176 1.00 97.12 152 ALA A O 1
ATOM 1238 N N . VAL A 1 153 ? -6.674 -1.317 1.921 1.00 97.56 153 VAL A N 1
ATOM 1239 C CA . VAL A 1 153 ? -5.573 -0.363 1.798 1.00 97.56 153 VAL A CA 1
ATOM 1240 C C . VAL A 1 153 ? -4.277 -1.045 2.227 1.00 97.56 153 VAL A C 1
ATOM 1242 O O . VAL A 1 153 ? -4.143 -1.469 3.372 1.00 97.56 153 VAL A O 1
ATOM 1245 N N . ILE A 1 154 ? -3.301 -1.145 1.329 1.00 96.81 154 ILE A N 1
ATOM 1246 C CA . ILE A 1 154 ? -1.955 -1.635 1.638 1.00 96.81 154 ILE A CA 1
ATOM 1247 C C . ILE A 1 154 ? -1.099 -0.439 2.059 1.00 96.81 154 ILE A C 1
ATOM 1249 O O . ILE A 1 154 ? -0.927 0.505 1.288 1.00 96.81 154 ILE A O 1
ATOM 1253 N N . ALA A 1 155 ? -0.570 -0.476 3.283 1.00 96.69 155 ALA A N 1
ATOM 1254 C CA . ALA A 1 155 ? 0.179 0.623 3.893 1.00 96.69 155 ALA A CA 1
ATOM 1255 C C . ALA A 1 155 ? 1.627 0.209 4.210 1.00 96.69 155 ALA A C 1
ATOM 1257 O O . ALA A 1 155 ? 1.927 -0.167 5.348 1.00 96.69 155 ALA A O 1
ATOM 1258 N N . PRO A 1 156 ? 2.527 0.222 3.212 1.00 94.56 156 PRO A N 1
ATOM 1259 C CA . PRO A 1 156 ? 3.936 -0.084 3.411 1.00 94.56 156 PRO A CA 1
ATOM 1260 C C . PRO A 1 156 ? 4.734 1.086 3.994 1.00 94.56 156 PRO A C 1
ATOM 1262 O O . PRO A 1 156 ? 4.408 2.253 3.776 1.00 94.56 156 PRO A O 1
ATOM 1265 N N . SER A 1 157 ? 5.832 0.756 4.674 1.00 92.44 157 SER A N 1
ATOM 1266 C CA . SER A 1 157 ? 6.942 1.688 4.904 1.00 92.44 157 SER A CA 1
ATOM 1267 C C . SER A 1 157 ? 7.625 2.082 3.595 1.00 92.44 157 SER A C 1
ATOM 1269 O O . SER A 1 157 ? 7.676 1.270 2.668 1.00 92.44 157 SER A O 1
ATOM 1271 N N . HIS A 1 158 ? 8.207 3.281 3.535 1.00 88.88 158 HIS A N 1
ATOM 1272 C CA . HIS A 1 158 ? 8.911 3.768 2.349 1.00 88.88 158 HIS A CA 1
ATOM 1273 C C . HIS A 1 158 ? 10.393 4.056 2.620 1.00 88.88 158 HIS A C 1
ATOM 1275 O O . HIS A 1 158 ? 10.781 5.175 2.923 1.00 88.88 158 HIS A O 1
ATOM 1281 N N . ASN A 1 159 ? 11.255 3.062 2.466 1.00 84.06 159 ASN A N 1
ATOM 1282 C CA . ASN A 1 159 ? 12.697 3.142 2.703 1.00 84.06 159 ASN A CA 1
ATOM 1283 C C . ASN A 1 159 ? 13.520 3.361 1.422 1.00 84.06 159 ASN A C 1
ATOM 1285 O O . ASN A 1 159 ? 14.628 3.896 1.478 1.00 84.06 159 ASN A O 1
ATOM 1289 N N . SER A 1 160 ? 12.975 2.994 0.262 1.00 82.50 160 SER A N 1
ATOM 1290 C CA . SER A 1 160 ? 13.592 3.172 -1.052 1.00 82.50 160 SER A CA 1
ATOM 1291 C C . SER A 1 160 ? 12.543 3.403 -2.140 1.00 82.50 160 SER A C 1
ATOM 1293 O O . SER A 1 160 ? 11.415 2.924 -2.058 1.00 82.50 160 SER A O 1
ATOM 1295 N N . GLU A 1 161 ? 12.932 4.058 -3.236 1.00 78.44 161 GLU A N 1
ATOM 1296 C CA . GLU A 1 161 ? 12.106 4.125 -4.453 1.00 78.44 161 GLU A CA 1
ATOM 1297 C C . GLU A 1 161 ? 11.816 2.723 -5.030 1.00 78.44 161 GLU A C 1
ATOM 1299 O O . GLU A 1 161 ? 10.795 2.514 -5.685 1.00 78.44 161 GLU A O 1
ATOM 1304 N N . TRP A 1 162 ? 12.683 1.739 -4.753 1.00 80.88 162 TRP A N 1
ATOM 1305 C CA . TRP A 1 162 ? 12.480 0.348 -5.167 1.00 80.88 162 TRP A CA 1
ATOM 1306 C C . TRP A 1 162 ? 11.326 -0.342 -4.443 1.00 80.88 162 TRP A C 1
ATOM 1308 O O . TRP A 1 162 ? 10.791 -1.319 -4.971 1.00 80.88 162 TRP A O 1
ATOM 1318 N N . ASP A 1 163 ? 10.886 0.181 -3.297 1.00 85.56 163 ASP A N 1
ATOM 1319 C CA . ASP A 1 163 ? 9.765 -0.386 -2.545 1.00 85.56 163 ASP A CA 1
ATOM 1320 C C . ASP A 1 163 ? 8.483 -0.423 -3.378 1.00 85.56 163 ASP A C 1
ATOM 1322 O O . ASP A 1 163 ? 7.694 -1.349 -3.227 1.00 85.56 163 ASP A O 1
ATOM 1326 N N . VAL A 1 164 ? 8.301 0.536 -4.294 1.00 84.00 164 VAL A N 1
ATOM 1327 C CA . VAL A 1 164 ? 7.132 0.632 -5.190 1.00 84.00 164 VAL A CA 1
ATOM 1328 C C . VAL A 1 164 ? 7.070 -0.546 -6.164 1.00 84.00 164 VAL A C 1
ATOM 1330 O O . VAL A 1 164 ? 5.996 -1.069 -6.470 1.00 84.00 164 VAL A O 1
ATOM 1333 N N . ILE A 1 165 ? 8.230 -0.994 -6.647 1.00 81.50 165 ILE A N 1
ATOM 1334 C CA . ILE A 1 165 ? 8.343 -2.144 -7.555 1.00 81.50 165 ILE A CA 1
ATOM 1335 C C . ILE A 1 165 ? 8.271 -3.446 -6.752 1.00 81.50 165 ILE A C 1
ATOM 1337 O O . ILE A 1 165 ? 7.607 -4.406 -7.155 1.00 81.50 165 ILE A O 1
ATOM 1341 N N . ILE A 1 166 ? 8.934 -3.481 -5.595 1.00 86.69 166 ILE A N 1
ATOM 1342 C CA . ILE A 1 166 ? 8.976 -4.655 -4.724 1.00 86.69 166 ILE A CA 1
ATOM 1343 C C . ILE A 1 166 ? 7.580 -4.974 -4.191 1.00 86.69 166 ILE A C 1
ATOM 1345 O O . ILE A 1 166 ? 7.170 -6.124 -4.287 1.00 86.69 166 ILE A O 1
ATOM 1349 N N . ILE A 1 167 ? 6.806 -3.991 -3.715 1.00 88.31 167 ILE A N 1
ATOM 1350 C CA . ILE A 1 167 ? 5.442 -4.241 -3.228 1.00 88.31 167 ILE A CA 1
ATOM 1351 C C . ILE A 1 167 ? 4.510 -4.683 -4.360 1.00 88.31 167 ILE A C 1
ATOM 1353 O O . ILE A 1 167 ? 3.772 -5.652 -4.192 1.00 88.31 167 ILE A O 1
ATOM 1357 N N . ALA A 1 168 ? 4.598 -4.054 -5.539 1.00 84.94 168 ALA A N 1
ATOM 1358 C CA . ALA A 1 168 ? 3.813 -4.451 -6.706 1.00 84.94 168 ALA A CA 1
ATOM 1359 C C . ALA A 1 168 ? 4.049 -5.916 -7.061 1.00 84.94 168 ALA A C 1
ATOM 1361 O O . ALA A 1 168 ? 3.105 -6.690 -7.203 1.00 84.94 168 ALA A O 1
ATOM 1362 N N . THR A 1 169 ? 5.315 -6.311 -7.177 1.00 83.19 169 THR A N 1
ATOM 1363 C CA . THR A 1 169 ? 5.674 -7.682 -7.542 1.00 83.19 169 THR A CA 1
ATOM 1364 C C . THR A 1 169 ? 5.387 -8.662 -6.401 1.00 83.19 169 THR A C 1
ATOM 1366 O O . THR A 1 169 ? 4.889 -9.752 -6.658 1.00 83.19 169 THR A O 1
ATOM 1369 N N . ALA A 1 170 ? 5.586 -8.272 -5.139 1.00 86.62 170 ALA A N 1
ATOM 1370 C CA . ALA A 1 170 ? 5.290 -9.118 -3.985 1.00 86.62 170 ALA A CA 1
ATOM 1371 C C . ALA A 1 170 ? 3.801 -9.472 -3.880 1.00 86.62 170 ALA A C 1
ATOM 1373 O O . ALA A 1 170 ? 3.482 -10.574 -3.433 1.00 86.62 170 ALA A O 1
ATOM 1374 N N . ILE A 1 171 ? 2.911 -8.559 -4.290 1.00 84.81 171 ILE A N 1
ATOM 1375 C CA . ILE A 1 171 ? 1.462 -8.787 -4.295 1.00 84.81 171 ILE A CA 1
ATOM 1376 C C . ILE A 1 171 ? 0.991 -9.532 -5.554 1.00 84.81 171 ILE A C 1
ATOM 1378 O O . ILE A 1 171 ? 0.138 -10.404 -5.451 1.00 84.81 171 ILE A O 1
ATOM 1382 N N . THR A 1 172 ? 1.558 -9.245 -6.731 1.00 74.69 172 THR A N 1
ATOM 1383 C CA . THR A 1 172 ? 1.018 -9.724 -8.024 1.00 74.69 172 THR A CA 1
ATOM 1384 C C . THR A 1 172 ? 1.568 -11.068 -8.525 1.00 74.69 172 THR A C 1
ATOM 1386 O O . THR A 1 172 ? 1.014 -11.636 -9.462 1.00 74.69 172 THR A O 1
ATOM 1389 N N . GLN A 1 173 ? 2.655 -11.591 -7.948 1.00 66.44 173 GLN A N 1
ATOM 1390 C CA . GLN A 1 173 ? 3.412 -12.724 -8.518 1.00 66.44 173 GLN A CA 1
ATOM 1391 C C . GLN A 1 173 ? 2.869 -14.120 -8.252 1.00 66.44 173 GLN A C 1
ATOM 1393 O O . GLN A 1 173 ? 3.069 -15.047 -9.034 1.00 66.44 173 GLN A O 1
ATOM 1398 N N . LYS A 1 174 ? 2.199 -14.299 -7.126 1.00 61.53 174 LYS A N 1
ATOM 1399 C CA . LYS A 1 174 ? 1.395 -15.495 -6.896 1.00 61.53 174 LYS A CA 1
ATOM 1400 C C . LYS A 1 174 ? 0.010 -15.108 -7.378 1.00 61.53 174 LYS A C 1
ATOM 1402 O O . LYS A 1 174 ? -0.358 -13.962 -7.137 1.00 61.53 174 LYS A O 1
ATOM 1407 N N . PRO A 1 175 ? -0.767 -15.968 -8.053 1.00 52.50 175 PRO A N 1
ATOM 1408 C CA . PRO A 1 175 ? -2.118 -15.570 -8.406 1.00 52.50 175 PRO A CA 1
ATOM 1409 C C . PRO A 1 175 ? -2.828 -15.152 -7.115 1.00 52.50 175 PRO A C 1
ATOM 1411 O O . PRO A 1 175 ? -3.085 -16.017 -6.276 1.00 52.50 175 PRO A O 1
ATOM 1414 N N . LYS A 1 176 ? -3.045 -13.836 -6.939 1.00 72.31 176 LYS A N 1
ATOM 1415 C CA . LYS A 1 176 ? -4.199 -13.182 -6.309 1.00 72.31 176 LYS A CA 1
ATOM 1416 C C . LYS A 1 176 ? -3.969 -11.688 -6.049 1.00 72.31 176 LYS A C 1
ATOM 1418 O O . LYS A 1 176 ? -3.102 -11.299 -5.277 1.00 72.31 176 LYS A O 1
ATOM 1423 N N . ARG A 1 177 ? -4.923 -10.925 -6.596 1.00 82.38 177 ARG A N 1
ATOM 1424 C CA . ARG A 1 177 ? -5.230 -9.497 -6.431 1.00 82.38 177 ARG A CA 1
ATOM 1425 C C . ARG A 1 177 ? -4.386 -8.524 -7.251 1.00 82.38 177 ARG A C 1
ATOM 1427 O O . ARG A 1 177 ? -3.164 -8.596 -7.319 1.00 82.38 177 ARG A O 1
ATOM 1434 N N . ILE A 1 178 ? -5.096 -7.576 -7.849 1.00 82.25 178 ILE A N 1
ATOM 1435 C CA . ILE A 1 178 ? -4.527 -6.414 -8.518 1.00 82.25 178 ILE A CA 1
ATOM 1436 C C . ILE A 1 178 ? -4.232 -5.359 -7.446 1.00 82.25 178 ILE A C 1
ATOM 1438 O O . ILE A 1 178 ? -5.082 -5.081 -6.599 1.00 82.25 178 ILE A O 1
ATOM 1442 N N . LEU A 1 179 ? -3.020 -4.797 -7.477 1.00 87.31 179 LEU A N 1
ATOM 1443 C CA . LEU A 1 179 ? -2.602 -3.704 -6.601 1.00 87.31 179 LEU A CA 1
ATOM 1444 C C . LEU A 1 179 ? -2.545 -2.399 -7.392 1.00 87.31 179 LEU A C 1
ATOM 1446 O O . LEU A 1 179 ? -1.691 -2.246 -8.264 1.00 87.31 179 LEU A O 1
ATOM 1450 N N . TYR A 1 180 ? -3.402 -1.449 -7.039 1.00 89.50 180 TYR A N 1
ATOM 1451 C CA . TYR A 1 180 ? -3.374 -0.094 -7.574 1.00 89.50 180 TYR A CA 1
ATOM 1452 C C . TYR A 1 180 ? -2.476 0.785 -6.711 1.00 89.50 180 TYR A C 1
ATOM 1454 O O . TYR A 1 180 ? -2.555 0.725 -5.487 1.00 89.50 180 TYR A O 1
ATOM 1462 N N . GLN A 1 181 ? -1.618 1.611 -7.310 1.00 86.62 181 GLN A N 1
ATOM 1463 C CA . GLN A 1 181 ? -0.655 2.416 -6.548 1.00 86.62 181 GLN A CA 1
ATOM 1464 C C . GLN A 1 181 ? -0.755 3.907 -6.856 1.00 86.62 181 GLN A C 1
ATOM 1466 O O . GLN A 1 181 ? -0.660 4.333 -8.008 1.00 86.62 181 GLN A O 1
ATOM 1471 N N . MET A 1 182 ? -0.828 4.724 -5.808 1.00 83.12 182 MET A N 1
ATOM 1472 C CA . MET A 1 182 ? -0.690 6.172 -5.945 1.00 83.12 182 MET A CA 1
ATOM 1473 C C . MET A 1 182 ? 0.765 6.525 -6.267 1.00 83.12 182 MET A C 1
ATOM 1475 O O . MET A 1 182 ? 1.665 6.307 -5.457 1.00 83.12 182 MET A O 1
ATOM 1479 N N . SER A 1 183 ? 1.012 7.090 -7.449 1.00 72.31 183 SER A N 1
ATOM 1480 C CA . SER A 1 183 ? 2.364 7.420 -7.915 1.00 72.31 183 SER A CA 1
ATOM 1481 C C . SER A 1 183 ? 2.515 8.902 -8.229 1.00 72.31 183 SER A C 1
ATOM 1483 O O . SER A 1 183 ? 1.597 9.556 -8.719 1.00 72.31 183 SER A O 1
ATOM 1485 N N . LYS A 1 184 ? 3.707 9.459 -7.979 1.00 70.19 184 LYS A N 1
ATOM 1486 C CA . LYS A 1 184 ? 3.993 10.879 -8.236 1.00 70.19 184 LYS A CA 1
ATOM 1487 C C . LYS A 1 184 ? 3.709 11.218 -9.702 1.00 70.19 184 LYS A C 1
ATOM 1489 O O . LYS A 1 184 ? 4.309 10.619 -10.594 1.00 70.19 184 LYS A O 1
ATOM 1494 N N . GLN A 1 185 ? 2.884 12.236 -9.958 1.00 65.75 185 GLN A N 1
ATOM 1495 C CA . GLN A 1 185 ? 2.476 12.622 -11.319 1.00 65.75 185 GLN A CA 1
ATOM 1496 C C . GLN A 1 185 ? 3.660 12.847 -12.285 1.00 65.75 185 GLN A C 1
ATOM 1498 O O . GLN A 1 185 ? 3.557 12.580 -13.480 1.00 65.75 185 GLN A O 1
ATOM 1503 N N . SER A 1 186 ? 4.822 13.292 -11.789 1.00 58.69 186 SER A N 1
ATOM 1504 C CA . SER A 1 186 ? 6.018 13.479 -12.622 1.00 58.69 186 SER A CA 1
ATOM 1505 C C . SER A 1 186 ? 6.547 12.185 -13.253 1.00 58.69 186 SER A C 1
ATOM 1507 O O . SER A 1 186 ? 7.185 12.261 -14.299 1.00 58.69 186 SER A O 1
ATOM 1509 N N . LEU A 1 187 ? 6.288 11.016 -12.655 1.00 58.22 187 LEU A N 1
ATOM 1510 C CA . LEU A 1 187 ? 6.705 9.716 -13.199 1.00 58.22 187 LEU A CA 1
ATOM 1511 C C . LEU A 1 187 ? 5.988 9.398 -14.519 1.00 58.22 187 LEU A C 1
ATOM 1513 O O . LEU A 1 187 ? 6.598 8.859 -15.438 1.00 58.22 187 LEU A O 1
ATOM 1517 N N . PHE A 1 188 ? 4.744 9.856 -14.671 1.00 58.84 188 PHE A N 1
ATOM 1518 C CA . PHE A 1 188 ? 3.950 9.705 -15.896 1.00 58.84 188 PHE A CA 1
ATOM 1519 C C . PHE A 1 188 ? 4.453 10.582 -17.056 1.00 58.84 188 PHE A C 1
ATOM 1521 O O . PHE A 1 188 ? 4.007 10.432 -18.188 1.00 58.84 188 PHE A O 1
ATOM 1528 N N . ARG A 1 189 ? 5.400 11.501 -16.812 1.00 55.72 189 ARG A N 1
ATOM 1529 C CA . ARG A 1 189 ? 6.013 12.328 -17.869 1.00 55.72 189 ARG A CA 1
ATOM 1530 C C . ARG A 1 189 ? 7.196 11.645 -18.557 1.00 55.72 189 ARG A C 1
ATOM 1532 O O . ARG A 1 189 ? 7.646 12.129 -19.594 1.00 55.72 189 ARG A O 1
ATOM 1539 N N . VAL A 1 190 ? 7.721 10.556 -17.990 1.00 56.41 190 VAL A N 1
ATOM 1540 C CA . VAL A 1 190 ? 8.828 9.784 -18.570 1.00 56.41 190 VAL A CA 1
ATOM 1541 C C . VAL A 1 190 ? 8.223 8.634 -19.379 1.00 56.41 190 VAL A C 1
ATOM 1543 O O . VAL A 1 190 ? 7.680 7.728 -18.765 1.00 56.41 190 VAL A O 1
ATOM 1546 N N . PRO A 1 191 ? 8.300 8.613 -20.723 1.00 42.16 191 PRO A N 1
ATOM 1547 C CA . PRO A 1 191 ? 7.495 7.704 -21.552 1.00 42.16 191 PRO A CA 1
ATOM 1548 C C . PRO A 1 191 ? 7.615 6.207 -21.218 1.00 42.16 191 PRO A C 1
ATOM 1550 O O . PRO A 1 191 ? 6.614 5.503 -21.211 1.00 42.16 191 PRO A O 1
ATOM 1553 N N . ILE A 1 192 ? 8.817 5.727 -20.885 1.00 52.84 192 ILE A N 1
ATOM 1554 C CA . ILE A 1 192 ? 9.053 4.316 -20.522 1.00 52.84 192 ILE A CA 1
ATOM 1555 C C . ILE A 1 192 ? 8.443 3.997 -19.152 1.00 52.84 192 ILE A C 1
ATOM 1557 O O . ILE A 1 192 ? 7.775 2.980 -18.985 1.00 52.84 192 ILE A O 1
ATOM 1561 N N . VAL A 1 193 ? 8.627 4.896 -18.181 1.00 56.31 193 VAL A N 1
ATOM 1562 C CA . VAL A 1 193 ? 8.025 4.764 -16.848 1.00 56.31 193 VAL A CA 1
ATOM 1563 C C . VAL A 1 193 ? 6.510 4.878 -16.954 1.00 56.31 193 VAL A C 1
ATOM 1565 O O . VAL A 1 193 ? 5.825 4.093 -16.328 1.00 56.31 193 VAL A O 1
ATOM 1568 N N . ASN A 1 194 ? 5.997 5.780 -17.793 1.00 55.19 194 ASN A N 1
ATOM 1569 C CA . ASN A 1 194 ? 4.581 6.002 -18.069 1.00 55.19 194 ASN A CA 1
ATOM 1570 C C . ASN A 1 194 ? 3.899 4.757 -18.658 1.00 55.19 194 ASN A C 1
ATOM 1572 O O . ASN A 1 194 ? 2.833 4.367 -18.190 1.00 55.19 194 ASN A O 1
ATOM 1576 N N . ALA A 1 195 ? 4.525 4.108 -19.643 1.00 55.88 195 ALA A N 1
ATOM 1577 C CA . ALA A 1 195 ? 4.036 2.845 -20.194 1.00 55.88 195 ALA A CA 1
ATOM 1578 C C . ALA A 1 195 ? 4.017 1.733 -19.130 1.00 55.88 195 ALA A C 1
ATOM 1580 O O . ALA A 1 195 ? 3.071 0.953 -19.064 1.00 55.88 195 ALA A O 1
ATOM 1581 N N . TRP A 1 196 ? 5.024 1.694 -18.252 1.00 61.62 196 TRP A N 1
ATOM 1582 C CA . TRP A 1 196 ? 5.093 0.719 -17.167 1.00 61.62 196 TRP A CA 1
ATOM 1583 C C . TRP A 1 196 ? 4.044 0.974 -16.072 1.00 61.62 196 TRP A C 1
ATOM 1585 O O . TRP A 1 196 ? 3.232 0.093 -15.809 1.00 61.62 196 TRP A O 1
ATOM 1595 N N . VAL A 1 197 ? 3.994 2.174 -15.483 1.00 64.38 197 VAL A N 1
ATOM 1596 C CA . VAL A 1 197 ? 3.049 2.527 -14.403 1.00 64.38 197 VAL A CA 1
ATOM 1597 C C . VAL A 1 197 ? 1.592 2.384 -14.845 1.00 64.38 197 VAL A C 1
ATOM 1599 O O . VAL A 1 197 ? 0.775 1.884 -14.078 1.00 64.38 197 VAL A O 1
ATOM 1602 N N . ARG A 1 198 ? 1.265 2.729 -16.099 1.00 60.44 198 ARG A N 1
ATOM 1603 C CA . ARG A 1 198 ? -0.091 2.558 -16.649 1.00 60.44 198 ARG A CA 1
ATOM 1604 C C . ARG A 1 198 ? -0.476 1.094 -16.845 1.00 60.44 198 ARG A C 1
ATOM 1606 O O . ARG A 1 198 ? -1.638 0.759 -16.663 1.00 60.44 198 ARG A O 1
ATOM 1613 N N . ASN A 1 199 ? 0.486 0.230 -17.166 1.00 60.09 199 ASN A N 1
ATOM 1614 C CA . ASN A 1 199 ? 0.262 -1.214 -17.270 1.00 60.09 199 ASN A CA 1
ATOM 1615 C C . ASN A 1 199 ? 0.268 -1.926 -15.902 1.00 60.09 199 ASN A C 1
ATOM 1617 O O . ASN A 1 199 ? -0.089 -3.095 -15.836 1.00 60.09 199 ASN A O 1
ATOM 1621 N N . HIS A 1 200 ? 0.669 -1.246 -14.821 1.00 64.44 200 HIS A N 1
ATOM 1622 C CA . HIS A 1 200 ? 0.759 -1.801 -13.462 1.00 64.44 200 HIS A CA 1
ATOM 1623 C C . HIS A 1 200 ? -0.150 -1.052 -12.475 1.00 64.44 200 HIS A C 1
ATOM 1625 O O . HIS A 1 200 ? 0.183 -0.927 -11.298 1.00 64.44 200 HIS A O 1
ATOM 1631 N N . HIS A 1 201 ? -1.292 -0.549 -12.963 1.00 74.44 201 HIS A N 1
ATOM 1632 C CA . HIS A 1 201 ? -2.375 0.010 -12.139 1.00 74.44 201 HIS A CA 1
ATOM 1633 C C . HIS A 1 201 ? -1.970 1.193 -11.248 1.00 74.44 201 HIS A C 1
ATOM 1635 O O . HIS A 1 201 ? -2.595 1.473 -10.226 1.00 74.44 201 HIS A O 1
ATOM 1641 N N . ALA A 1 202 ? -0.927 1.928 -11.631 1.00 74.94 202 ALA A N 1
ATOM 1642 C CA . ALA A 1 202 ? -0.557 3.152 -10.945 1.00 74.94 202 ALA A CA 1
ATOM 1643 C C . ALA A 1 202 ? -1.301 4.357 -11.530 1.00 74.94 202 ALA A C 1
ATOM 1645 O O . ALA A 1 202 ? -1.350 4.555 -12.747 1.00 74.94 202 ALA A O 1
ATOM 1646 N N . PHE A 1 203 ? -1.834 5.199 -10.646 1.00 75.62 203 PHE A N 1
ATOM 1647 C CA . PHE A 1 203 ? -2.571 6.411 -10.999 1.00 75.62 203 PHE A CA 1
ATOM 1648 C C . PHE A 1 203 ? -1.900 7.659 -10.396 1.00 75.62 203 PHE A C 1
ATOM 1650 O O . PHE A 1 203 ? -1.199 7.567 -9.378 1.00 75.62 203 PHE A O 1
ATOM 1657 N N . PRO A 1 204 ? -2.000 8.818 -11.073 1.00 72.50 204 PRO A N 1
ATOM 1658 C CA . PRO A 1 204 ? -1.232 10.000 -10.712 1.00 72.50 204 PRO A CA 1
ATOM 1659 C C . PRO A 1 204 ? -1.768 10.673 -9.447 1.00 72.50 204 PRO A C 1
ATOM 1661 O O . PRO A 1 204 ? -2.953 10.957 -9.350 1.00 72.50 204 PRO A O 1
ATOM 1664 N N . LEU A 1 205 ? -0.850 11.015 -8.543 1.00 75.69 205 LEU A N 1
ATOM 1665 C CA . LEU A 1 205 ? -1.090 11.848 -7.367 1.00 75.69 205 LEU A CA 1
ATOM 1666 C C . LEU A 1 205 ? -0.314 13.168 -7.491 1.00 75.69 205 LEU A C 1
ATOM 1668 O O . LEU A 1 205 ? 0.919 13.166 -7.670 1.00 75.69 205 LEU A O 1
ATOM 1672 N N . LYS A 1 206 ? -1.019 14.296 -7.358 1.00 73.19 206 LYS A N 1
ATOM 1673 C CA . LYS A 1 206 ? -0.434 15.633 -7.188 1.00 73.19 206 LYS A CA 1
ATOM 1674 C C . LYS A 1 206 ? 0.012 15.795 -5.733 1.00 73.19 206 LYS A C 1
ATOM 1676 O O . LYS A 1 206 ? -0.792 15.879 -4.814 1.00 73.19 206 LYS A O 1
ATOM 1681 N N . ARG A 1 207 ? 1.329 15.803 -5.507 1.00 66.69 207 ARG A N 1
ATOM 1682 C CA . ARG A 1 207 ? 1.909 16.027 -4.170 1.00 66.69 207 ARG A CA 1
ATOM 1683 C C . ARG A 1 207 ? 1.966 17.524 -3.863 1.00 66.69 207 ARG A C 1
ATOM 1685 O O . ARG A 1 207 ? 2.344 18.298 -4.736 1.00 66.69 207 ARG A O 1
ATOM 1692 N N . GLY A 1 208 ? 1.689 17.894 -2.613 1.00 61.88 208 GLY A N 1
ATOM 1693 C CA . GLY A 1 208 ? 1.712 19.288 -2.145 1.00 61.88 208 GLY A CA 1
ATOM 1694 C C . GLY A 1 208 ? 0.372 20.020 -2.270 1.00 61.88 208 GLY A C 1
ATOM 1695 O O . GLY A 1 208 ? 0.259 21.144 -1.799 1.00 61.88 208 GLY A O 1
ATOM 1696 N N . GLU A 1 209 ? -0.639 19.369 -2.844 1.00 62.47 209 GLU A N 1
ATOM 1697 C CA . GLU A 1 209 ? -2.007 19.870 -2.969 1.00 62.47 209 GLU A CA 1
ATOM 1698 C C . GLU A 1 209 ? -2.990 18.812 -2.451 1.00 62.47 209 GLU A C 1
ATOM 1700 O O . GLU A 1 209 ? -2.661 17.625 -2.363 1.00 62.47 209 GLU A O 1
ATOM 1705 N N . HIS A 1 210 ? -4.203 19.235 -2.096 1.00 71.00 210 HIS A N 1
ATOM 1706 C CA . HIS A 1 210 ? -5.282 18.314 -1.751 1.00 71.00 210 HIS A CA 1
ATOM 1707 C C . HIS A 1 210 ? -5.887 17.743 -3.045 1.00 71.00 210 HIS A C 1
ATOM 1709 O O . HIS A 1 210 ? -6.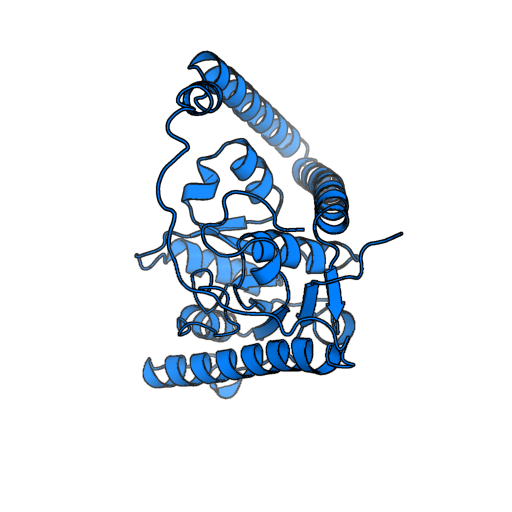754 18.358 -3.662 1.00 71.00 210 HIS A O 1
ATOM 1715 N N . ASP A 1 211 ? -5.378 16.595 -3.493 1.00 80.75 211 ASP A N 1
ATOM 1716 C CA . ASP A 1 211 ? -5.802 15.950 -4.742 1.00 80.75 211 ASP A CA 1
ATOM 1717 C C . ASP A 1 211 ? -7.084 15.121 -4.544 1.00 80.75 211 ASP A C 1
ATOM 1719 O O . ASP A 1 211 ? -7.051 13.908 -4.321 1.00 80.75 211 ASP A O 1
ATOM 1723 N N . VAL A 1 212 ? -8.226 15.812 -4.584 1.00 84.81 212 VAL A N 1
ATOM 1724 C CA . VAL A 1 212 ? -9.559 15.218 -4.383 1.00 84.81 212 VAL A CA 1
ATOM 1725 C C . VAL A 1 212 ? -9.869 14.150 -5.433 1.00 84.81 212 VAL A C 1
ATOM 1727 O O . VAL A 1 212 ? -10.428 13.112 -5.093 1.00 84.81 212 VAL A O 1
ATOM 1730 N N . GLU A 1 213 ? -9.480 14.364 -6.691 1.00 85.00 213 GLU A N 1
ATOM 1731 C CA . GLU A 1 213 ? -9.724 13.409 -7.781 1.00 85.00 213 GLU A CA 1
ATOM 1732 C C . GLU A 1 213 ? -8.997 12.086 -7.520 1.00 85.00 213 GLU A C 1
ATOM 1734 O O . GLU A 1 213 ? -9.598 11.014 -7.595 1.00 85.00 213 GLU A O 1
ATOM 1739 N N . CYS A 1 214 ? -7.718 12.160 -7.137 1.00 85.19 214 CYS A N 1
ATOM 1740 C CA . CYS A 1 214 ? -6.933 10.985 -6.769 1.00 85.19 214 CYS A CA 1
ATOM 1741 C C . CYS A 1 214 ? -7.539 10.249 -5.562 1.00 85.19 214 CYS A C 1
ATOM 1743 O O . CYS A 1 214 ? -7.546 9.016 -5.529 1.00 85.19 214 CYS A O 1
ATOM 1745 N N . TYR A 1 215 ? -8.038 10.987 -4.567 1.00 89.75 215 TYR A N 1
ATOM 1746 C CA . TYR A 1 215 ? -8.675 10.406 -3.385 1.00 89.75 215 TYR A CA 1
ATOM 1747 C C . TYR A 1 215 ? -9.972 9.665 -3.730 1.00 89.75 215 TYR A C 1
ATOM 1749 O O . TYR A 1 215 ? -10.152 8.518 -3.323 1.00 89.75 215 TYR A O 1
ATOM 1757 N N . LEU A 1 216 ? -10.857 10.298 -4.506 1.00 90.25 216 LEU A N 1
ATOM 1758 C CA . LEU A 1 216 ? -12.127 9.704 -4.926 1.00 90.25 216 LEU A CA 1
ATOM 1759 C C . LEU A 1 216 ? -11.901 8.453 -5.775 1.00 90.25 216 LEU A C 1
ATOM 1761 O O . LEU A 1 216 ? -12.507 7.423 -5.499 1.00 90.25 216 LEU A O 1
ATOM 1765 N N . HIS A 1 217 ? -10.962 8.506 -6.721 1.00 91.50 217 HIS A N 1
ATOM 1766 C CA . HIS A 1 217 ? -10.629 7.349 -7.547 1.00 91.50 217 HIS A CA 1
ATOM 1767 C C . HIS A 1 217 ? -10.102 6.171 -6.715 1.00 91.50 217 HIS A C 1
ATOM 1769 O O . HIS A 1 217 ? -10.488 5.022 -6.919 1.00 91.50 217 HIS A O 1
ATOM 1775 N N . ALA A 1 218 ? -9.248 6.444 -5.726 1.00 93.25 218 ALA A N 1
ATOM 1776 C CA . ALA A 1 218 ? -8.775 5.416 -4.808 1.00 93.25 218 ALA A CA 1
ATOM 1777 C C . ALA A 1 218 ? -9.917 4.785 -4.003 1.00 93.25 218 ALA A C 1
ATOM 1779 O O . ALA A 1 218 ? -9.913 3.576 -3.781 1.00 93.25 218 ALA A O 1
ATOM 1780 N N . ARG A 1 219 ? -10.899 5.589 -3.582 1.00 94.88 219 ARG A N 1
ATOM 1781 C CA . ARG A 1 219 ? -12.081 5.098 -2.870 1.00 94.88 219 ARG A CA 1
ATOM 1782 C C . ARG A 1 219 ? -12.934 4.196 -3.765 1.00 94.88 219 ARG A C 1
ATOM 1784 O O . ARG A 1 219 ? -13.276 3.101 -3.339 1.00 94.88 219 ARG A O 1
ATOM 1791 N N . GLU A 1 220 ? -13.189 4.604 -5.007 1.00 94.38 220 GLU A N 1
ATOM 1792 C CA . GLU A 1 220 ? -13.918 3.800 -6.003 1.00 94.38 220 GLU A CA 1
ATOM 1793 C C . GLU A 1 220 ? -13.244 2.445 -6.252 1.00 94.38 220 GLU A C 1
ATOM 1795 O O . GLU A 1 220 ? -13.913 1.418 -6.307 1.00 94.38 220 GLU A O 1
ATOM 1800 N N . LEU A 1 221 ? -11.910 2.416 -6.353 1.00 94.19 221 LEU A N 1
ATOM 1801 C CA . LEU A 1 221 ? -11.154 1.170 -6.508 1.00 94.19 221 LEU A CA 1
ATOM 1802 C C . LEU A 1 221 ? -11.325 0.240 -5.298 1.00 94.19 221 LEU A C 1
ATOM 1804 O O . LEU A 1 221 ? -11.497 -0.965 -5.467 1.00 94.19 221 LEU A O 1
ATOM 1808 N N . LEU A 1 222 ? -11.295 0.784 -4.079 1.00 95.81 222 LEU A N 1
ATOM 1809 C CA . LEU A 1 222 ? -11.513 0.005 -2.856 1.00 95.81 222 LEU A CA 1
ATOM 1810 C C . LEU A 1 222 ? -12.943 -0.546 -2.780 1.00 95.81 222 LEU A C 1
ATOM 1812 O O . LEU A 1 222 ? -13.123 -1.710 -2.420 1.00 95.81 222 LEU A O 1
ATOM 1816 N N . GLU A 1 223 ? -13.938 0.266 -3.144 1.00 93.94 223 GLU A N 1
ATOM 1817 C CA . GLU A 1 223 ? -15.350 -0.130 -3.234 1.00 93.94 223 GLU A CA 1
ATOM 1818 C C . GLU A 1 223 ? -15.573 -1.198 -4.318 1.00 93.94 223 GLU A C 1
ATOM 1820 O O . GLU A 1 223 ? -16.350 -2.126 -4.114 1.00 93.94 223 GLU A O 1
ATOM 1825 N N . ALA A 1 224 ? -14.820 -1.143 -5.422 1.00 93.44 224 ALA A N 1
ATOM 1826 C CA . ALA A 1 224 ? -14.770 -2.164 -6.474 1.00 93.44 224 ALA A CA 1
ATOM 1827 C C . ALA A 1 224 ? -13.913 -3.393 -6.102 1.00 93.44 224 ALA A C 1
ATOM 1829 O O . ALA A 1 224 ? -13.405 -4.106 -6.973 1.00 93.44 224 ALA A O 1
ATOM 1830 N N . GLU A 1 225 ? -13.717 -3.623 -4.804 1.00 94.38 225 GLU A N 1
ATOM 1831 C CA . GLU A 1 225 ? -12.981 -4.748 -4.240 1.00 94.38 225 GLU A CA 1
ATOM 1832 C C . GLU A 1 225 ? -11.527 -4.866 -4.721 1.00 94.38 225 GLU A C 1
ATOM 1834 O O . GLU A 1 225 ? -10.978 -5.966 -4.812 1.00 94.38 225 GLU A O 1
ATOM 1839 N N . GLN A 1 226 ? -10.856 -3.752 -5.014 1.00 93.19 226 GLN A N 1
ATOM 1840 C CA . GLN A 1 226 ? -9.439 -3.744 -5.388 1.00 93.19 226 GLN A CA 1
ATOM 1841 C C . GLN A 1 226 ? -8.530 -3.420 -4.199 1.00 93.19 226 GLN A C 1
ATOM 1843 O O . GLN A 1 226 ? -8.957 -2.881 -3.176 1.00 93.19 226 GLN A O 1
ATOM 1848 N N . LEU A 1 227 ? -7.247 -3.772 -4.318 1.00 94.56 227 LEU A N 1
ATOM 1849 C CA . LEU A 1 227 ? -6.237 -3.352 -3.350 1.00 94.56 227 LEU A CA 1
ATOM 1850 C C . LEU A 1 227 ? -5.660 -2.004 -3.776 1.00 94.56 227 LEU A C 1
ATOM 1852 O O . LEU A 1 227 ? -5.249 -1.851 -4.926 1.00 94.56 227 LEU A O 1
ATOM 1856 N N . VAL A 1 228 ? -5.558 -1.056 -2.846 1.00 95.12 228 VAL A N 1
ATOM 1857 C CA . VAL A 1 228 ? -4.923 0.246 -3.097 1.00 95.12 228 VAL A CA 1
ATOM 1858 C C . VAL A 1 228 ? -3.733 0.431 -2.167 1.00 95.12 228 VAL A C 1
ATOM 1860 O O . VAL A 1 228 ? -3.865 0.365 -0.951 1.00 95.12 228 VAL A O 1
ATOM 1863 N N . CYS A 1 229 ? -2.561 0.687 -2.735 1.00 94.00 229 CYS A N 1
ATOM 1864 C CA . CYS A 1 229 ? -1.343 0.995 -2.006 1.00 94.00 229 CYS A CA 1
ATOM 1865 C C . CYS A 1 229 ? -1.198 2.502 -1.799 1.00 94.00 229 CYS A C 1
ATOM 1867 O O . CYS A 1 229 ? -1.189 3.278 -2.761 1.00 94.00 229 CYS A O 1
ATOM 1869 N N . THR A 1 230 ? -1.006 2.900 -0.546 1.00 91.69 230 THR A N 1
ATOM 1870 C CA . THR A 1 230 ? -0.649 4.267 -0.170 1.00 91.69 230 THR A CA 1
ATOM 1871 C C . THR A 1 230 ? 0.426 4.233 0.906 1.00 91.69 230 THR A C 1
ATOM 1873 O O . THR A 1 230 ? 0.326 3.495 1.883 1.00 91.69 230 THR A O 1
ATOM 1876 N N . TYR A 1 231 ? 1.477 5.025 0.718 1.00 90.81 231 TYR A N 1
ATOM 1877 C CA . TYR A 1 231 ? 2.565 5.145 1.681 1.00 90.81 231 TYR A CA 1
ATOM 1878 C C . TYR A 1 231 ? 2.166 6.190 2.725 1.00 90.81 231 TYR A C 1
ATOM 1880 O O . TYR A 1 231 ? 2.071 7.367 2.360 1.00 90.81 231 TYR A O 1
ATOM 1888 N N . PRO A 1 232 ? 1.952 5.818 4.004 1.00 90.25 232 PRO A N 1
ATOM 1889 C CA . PRO A 1 232 ? 1.503 6.769 5.024 1.00 90.25 232 PRO A CA 1
ATOM 1890 C C . PRO A 1 232 ? 2.438 7.975 5.158 1.00 90.25 232 PRO A C 1
ATOM 1892 O O . PRO A 1 232 ? 1.990 9.084 5.412 1.00 90.25 232 PRO A O 1
ATOM 1895 N N . GLU A 1 233 ? 3.730 7.771 4.917 1.00 83.94 233 GLU A N 1
ATOM 1896 C CA . GLU A 1 233 ? 4.799 8.768 5.024 1.00 83.94 233 GLU A CA 1
ATOM 1897 C C . GLU A 1 233 ? 4.819 9.769 3.853 1.00 83.94 233 GLU A C 1
ATOM 1899 O O . GLU A 1 233 ? 5.449 10.819 3.937 1.00 83.94 233 GLU A O 1
ATOM 1904 N N . GLY A 1 234 ? 4.170 9.446 2.724 1.00 78.38 234 GLY A N 1
ATOM 1905 C CA . GLY A 1 234 ? 4.096 10.291 1.520 1.00 78.38 234 GLY A CA 1
ATOM 1906 C C . GLY A 1 234 ? 5.419 10.506 0.760 1.00 78.38 234 GLY A C 1
ATOM 1907 O O . GLY A 1 234 ? 5.420 11.003 -0.374 1.00 78.38 234 GLY A O 1
ATOM 1908 N N . THR A 1 235 ? 6.554 10.125 1.345 1.00 78.00 235 THR A N 1
ATOM 1909 C CA . THR A 1 235 ? 7.90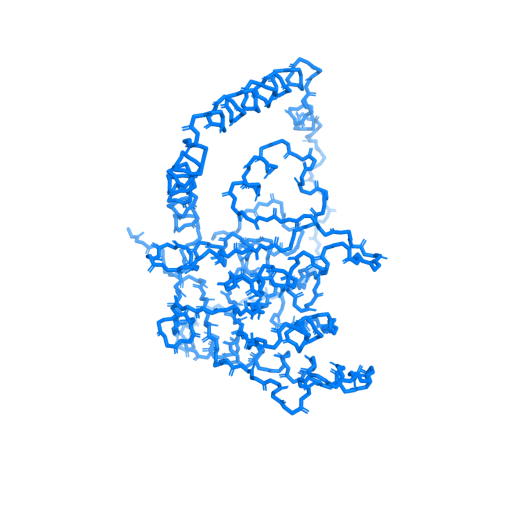0 10.286 0.793 1.00 78.00 235 THR A CA 1
ATOM 1910 C C . THR A 1 235 ? 8.849 9.232 1.353 1.00 78.00 235 THR A C 1
ATOM 1912 O O . THR A 1 235 ? 8.588 8.647 2.396 1.00 78.00 235 THR A O 1
ATOM 1915 N N . THR A 1 236 ? 9.957 9.008 0.655 1.00 77.94 236 THR A N 1
ATOM 1916 C CA . THR A 1 236 ? 10.986 8.040 1.040 1.00 77.94 236 THR A CA 1
ATOM 1917 C C . THR A 1 236 ? 11.751 8.518 2.276 1.00 77.94 236 THR A C 1
ATOM 1919 O O . THR A 1 236 ? 12.164 9.686 2.353 1.00 77.94 236 THR A O 1
ATOM 1922 N N . ASN A 1 237 ? 11.986 7.607 3.211 1.00 79.44 237 ASN A N 1
ATOM 1923 C CA . ASN A 1 237 ? 12.741 7.795 4.439 1.00 79.44 237 ASN A CA 1
ATOM 1924 C C . ASN A 1 237 ? 14.227 8.048 4.162 1.00 79.44 237 ASN A C 1
ATOM 1926 O O . ASN A 1 237 ? 14.754 7.644 3.124 1.00 79.44 237 ASN A O 1
ATOM 1930 N N . PRO A 1 238 ? 14.933 8.727 5.081 1.00 71.25 238 PRO A N 1
ATOM 1931 C CA . PRO A 1 238 ? 16.359 9.011 4.935 1.00 71.25 238 PRO A CA 1
ATOM 1932 C C . PRO A 1 238 ? 17.270 7.772 5.054 1.00 71.25 238 PRO A C 1
ATOM 1934 O O . PRO A 1 238 ? 18.451 7.891 4.749 1.00 71.25 238 PRO A O 1
ATOM 1937 N N . GLY A 1 239 ? 16.748 6.595 5.430 1.00 61.34 239 GLY A N 1
ATOM 1938 C CA . GLY A 1 239 ? 17.481 5.322 5.331 1.00 61.34 239 GLY A CA 1
ATOM 1939 C C . GLY A 1 239 ? 18.204 4.855 6.602 1.00 61.34 239 GLY A C 1
ATOM 1940 O O . GLY A 1 239 ? 19.250 4.229 6.513 1.00 61.34 239 GLY A O 1
ATOM 1941 N N . ASN A 1 240 ? 17.658 5.133 7.787 1.00 64.62 240 ASN A N 1
ATOM 1942 C CA . ASN A 1 240 ? 18.225 4.763 9.097 1.00 64.62 240 ASN A CA 1
ATOM 1943 C C . ASN A 1 240 ? 17.265 3.908 9.956 1.00 64.62 240 ASN A C 1
ATOM 1945 O O . ASN A 1 240 ? 17.373 3.893 11.181 1.00 64.62 240 ASN A O 1
ATOM 1949 N N . GLY A 1 241 ? 16.274 3.266 9.330 1.00 61.59 241 GLY A N 1
ATOM 1950 C CA . GLY A 1 241 ? 15.222 2.515 10.025 1.00 61.59 241 GLY A CA 1
ATOM 1951 C C . GLY A 1 241 ? 14.177 3.382 10.741 1.00 61.59 241 GLY A C 1
ATOM 1952 O O . GLY A 1 241 ? 13.259 2.841 11.352 1.00 61.59 241 GLY A O 1
ATOM 1953 N N . GLN A 1 242 ? 14.277 4.715 10.668 1.00 71.50 242 GLN A N 1
ATOM 1954 C CA . GLN A 1 242 ? 13.260 5.611 11.212 1.00 71.50 242 GLN A CA 1
ATOM 1955 C C . GLN A 1 242 ? 12.170 5.873 10.177 1.00 71.50 242 GLN A C 1
ATOM 1957 O O . GLN A 1 242 ? 12.454 6.272 9.047 1.00 71.50 242 GLN A O 1
ATOM 1962 N N . LEU A 1 243 ? 10.923 5.698 10.608 1.00 82.62 243 LEU A N 1
ATOM 1963 C CA . LEU A 1 243 ? 9.759 6.129 9.846 1.00 82.62 243 LEU A CA 1
ATOM 1964 C C . LEU A 1 243 ? 9.554 7.632 10.009 1.00 82.62 243 LEU A C 1
ATOM 1966 O O . LEU A 1 243 ? 9.735 8.163 11.108 1.00 82.62 243 LEU A O 1
ATOM 1970 N N . LEU A 1 244 ? 9.117 8.303 8.954 1.00 83.88 244 LEU A N 1
ATOM 1971 C CA . LEU A 1 244 ? 8.634 9.673 9.003 1.00 83.88 244 LEU A CA 1
ATOM 1972 C C . LEU A 1 244 ? 7.253 9.754 9.658 1.00 83.88 244 LEU A C 1
ATOM 1974 O O . LEU A 1 244 ? 6.559 8.764 9.900 1.00 83.88 244 LEU A O 1
ATOM 1978 N N . GLU A 1 245 ? 6.868 10.979 9.982 1.00 85.69 245 GLU A N 1
ATOM 1979 C CA . GLU A 1 245 ? 5.524 11.291 10.429 1.00 85.69 245 GLU A CA 1
ATOM 1980 C C . GLU A 1 245 ? 4.496 10.975 9.328 1.00 85.69 245 GLU A C 1
ATOM 1982 O O . GLU A 1 245 ? 4.650 11.398 8.184 1.00 85.69 245 GLU A O 1
ATOM 1987 N N . GLY A 1 246 ? 3.455 10.213 9.670 1.00 82.12 246 GLY A N 1
ATOM 1988 C CA . GLY A 1 246 ? 2.442 9.789 8.708 1.00 82.12 246 GLY A CA 1
ATOM 1989 C C . GLY A 1 246 ? 1.391 10.866 8.429 1.00 82.12 246 GLY A C 1
ATOM 1990 O O . GLY A 1 246 ? 0.932 11.571 9.330 1.00 82.12 246 GLY A O 1
ATOM 1991 N N . HIS A 1 247 ? 0.953 10.950 7.177 1.00 88.25 247 HIS A N 1
ATOM 1992 C CA . HIS A 1 247 ? -0.245 11.673 6.779 1.00 88.25 247 HIS A CA 1
ATOM 1993 C C . HIS A 1 247 ? -1.512 10.887 7.141 1.00 88.25 247 HIS A C 1
ATOM 1995 O O . HIS A 1 247 ? -1.571 9.663 7.046 1.00 88.25 247 HIS A O 1
ATOM 2001 N N . THR A 1 248 ? -2.595 11.606 7.439 1.00 92.00 248 THR A N 1
ATOM 2002 C CA . THR A 1 248 ? -3.882 11.002 7.834 1.00 92.00 248 THR A CA 1
ATOM 2003 C C . THR A 1 248 ? -4.690 10.421 6.669 1.00 92.00 248 THR A C 1
ATOM 2005 O O . THR A 1 248 ? -5.683 9.731 6.896 1.00 92.00 248 THR A O 1
ATOM 2008 N N . GLY A 1 249 ? -4.278 10.673 5.420 1.00 90.06 249 GLY A N 1
ATOM 2009 C CA . GLY A 1 249 ? -5.020 10.279 4.217 1.00 90.06 249 GLY A CA 1
ATOM 2010 C C . GLY A 1 249 ? -5.247 8.771 4.095 1.00 90.06 249 GLY A C 1
ATOM 2011 O O . GLY A 1 249 ? -6.316 8.359 3.664 1.00 90.06 249 GLY A O 1
ATOM 2012 N N . CYS A 1 250 ? -4.290 7.950 4.541 1.00 92.12 250 CYS A N 1
ATOM 2013 C CA . CYS A 1 250 ? -4.411 6.489 4.534 1.00 92.12 250 CYS A CA 1
ATOM 2014 C C . CYS A 1 250 ? -5.564 6.003 5.434 1.00 92.12 250 CYS A C 1
ATOM 2016 O O . CYS A 1 250 ? -6.416 5.226 5.005 1.00 92.12 250 CYS A O 1
ATOM 2018 N N . VAL A 1 251 ? -5.630 6.530 6.661 1.00 95.56 251 VAL A N 1
ATOM 2019 C CA . VAL A 1 251 ? -6.678 6.209 7.642 1.00 95.56 251 VAL A CA 1
ATOM 2020 C C . VAL A 1 251 ? -8.043 6.719 7.191 1.00 95.56 251 VAL A C 1
ATOM 2022 O O . VAL A 1 251 ? -9.019 5.974 7.248 1.00 95.56 251 VAL A O 1
ATOM 2025 N N . ARG A 1 252 ? -8.106 7.964 6.703 1.00 95.19 252 ARG A N 1
ATOM 2026 C CA . ARG A 1 252 ? -9.343 8.553 6.168 1.00 95.19 252 ARG A CA 1
ATOM 2027 C C . ARG A 1 252 ? -9.899 7.722 5.016 1.00 95.19 252 ARG A C 1
ATOM 2029 O O . ARG A 1 252 ? -11.059 7.337 5.062 1.00 95.19 252 ARG A O 1
ATOM 2036 N N . LEU A 1 253 ? -9.044 7.358 4.060 1.00 94.94 253 LEU A N 1
ATOM 2037 C CA . LEU A 1 253 ? -9.440 6.561 2.904 1.00 94.94 253 LEU A CA 1
ATOM 2038 C C . LEU A 1 253 ? -10.023 5.202 3.314 1.00 94.94 253 LEU A C 1
ATOM 2040 O O . LEU A 1 253 ? -11.060 4.798 2.797 1.00 94.94 253 LEU A O 1
ATOM 2044 N N . ALA A 1 254 ? -9.386 4.511 4.263 1.00 96.75 254 ALA A N 1
ATOM 2045 C CA . ALA A 1 254 ? -9.861 3.214 4.740 1.00 96.75 254 ALA A CA 1
ATOM 2046 C C . ALA A 1 254 ? -11.197 3.305 5.498 1.00 96.75 254 ALA A C 1
ATOM 2048 O O . ALA A 1 254 ? -12.046 2.427 5.353 1.00 96.75 254 ALA A O 1
ATOM 2049 N N . ILE A 1 255 ? -11.394 4.364 6.292 1.00 96.75 255 ILE A N 1
ATOM 2050 C CA . ILE A 1 255 ? -12.650 4.618 7.012 1.00 96.75 255 ILE A CA 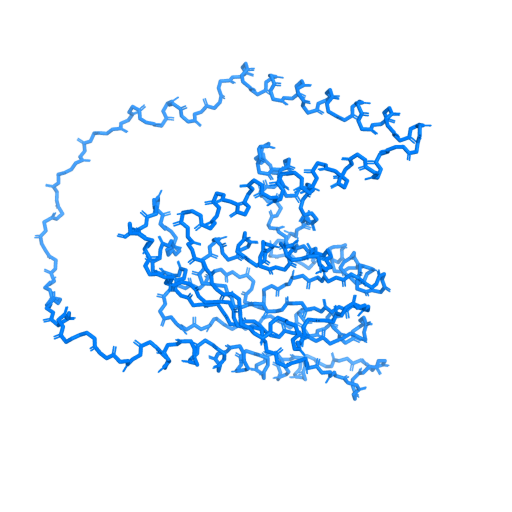1
ATOM 2051 C C . ILE A 1 255 ? -13.783 4.955 6.044 1.00 96.75 255 ILE A C 1
ATOM 2053 O O . ILE A 1 255 ? -14.860 4.367 6.153 1.00 96.75 255 ILE A O 1
ATOM 2057 N N . ASP A 1 256 ? -13.526 5.838 5.080 1.00 95.31 256 ASP A N 1
ATOM 2058 C CA . ASP A 1 256 ? -14.515 6.261 4.089 1.00 95.31 256 ASP A CA 1
ATOM 2059 C C . ASP A 1 256 ? -14.952 5.092 3.199 1.00 95.31 256 ASP A C 1
ATOM 2061 O O . ASP A 1 256 ? -16.147 4.901 2.982 1.00 95.31 256 ASP A O 1
ATOM 2065 N N . ALA A 1 257 ? -14.000 4.273 2.736 1.00 96.19 257 ALA A N 1
ATOM 2066 C CA . ALA A 1 257 ? -14.276 3.076 1.939 1.00 96.19 257 ALA A CA 1
ATOM 2067 C C . ALA A 1 257 ? -14.761 1.874 2.777 1.00 96.19 257 ALA A C 1
ATOM 2069 O O . ALA A 1 257 ? -15.149 0.855 2.214 1.00 96.19 257 ALA A O 1
ATOM 2070 N N . LYS A 1 258 ? -14.741 1.966 4.116 1.00 97.25 258 LYS A N 1
ATOM 2071 C CA . LYS A 1 258 ? -15.106 0.884 5.055 1.00 97.25 258 LYS A CA 1
ATOM 2072 C C . LYS A 1 258 ? -14.315 -0.415 4.843 1.00 97.25 258 LYS A C 1
ATOM 2074 O O . LYS A 1 258 ? -14.842 -1.517 4.988 1.00 97.25 258 LYS A O 1
ATOM 2079 N N . VAL A 1 259 ? -13.031 -0.277 4.532 1.00 97.75 259 VAL A N 1
ATOM 2080 C CA . VAL A 1 259 ? -12.098 -1.386 4.277 1.00 97.75 259 VAL A CA 1
ATOM 2081 C C . VAL A 1 259 ? -11.010 -1.441 5.354 1.00 97.75 259 VAL A C 1
ATOM 2083 O O . VAL A 1 259 ? -10.782 -0.450 6.059 1.00 97.75 259 VAL A O 1
ATOM 2086 N N . PRO A 1 260 ? -10.311 -2.578 5.522 1.00 98.00 260 PRO A N 1
ATOM 2087 C CA . PRO A 1 260 ? -9.165 -2.637 6.415 1.00 98.00 260 PRO A CA 1
ATOM 2088 C C . PRO A 1 260 ? -7.923 -1.955 5.830 1.00 98.00 260 PRO A C 1
ATOM 2090 O O . PRO A 1 260 ? -7.730 -1.894 4.613 1.00 98.00 260 PRO A O 1
ATOM 2093 N N . ILE A 1 261 ? -7.018 -1.546 6.724 1.00 98.38 261 ILE A N 1
ATOM 2094 C CA . ILE A 1 261 ? -5.617 -1.265 6.388 1.00 98.38 261 ILE A CA 1
ATOM 2095 C C . ILE A 1 261 ? -4.765 -2.497 6.685 1.00 98.38 261 ILE A C 1
ATOM 2097 O O . ILE A 1 261 ? -4.834 -3.061 7.776 1.00 98.38 261 ILE A O 1
ATOM 2101 N N . ILE A 1 262 ? -3.906 -2.881 5.745 1.00 98.06 262 ILE A N 1
ATOM 2102 C CA . ILE A 1 262 ? -2.889 -3.918 5.909 1.00 98.06 262 ILE A CA 1
ATOM 2103 C C . ILE A 1 262 ? -1.523 -3.225 5.999 1.00 98.06 262 ILE A C 1
ATOM 2105 O O . ILE A 1 262 ? -0.996 -2.789 4.971 1.00 98.06 262 ILE A O 1
ATOM 2109 N N . PRO A 1 263 ? -0.939 -3.087 7.205 1.00 97.56 263 PRO A N 1
ATOM 2110 C CA . PRO A 1 263 ? 0.389 -2.507 7.357 1.00 97.56 263 PRO A CA 1
ATOM 2111 C C . PRO A 1 263 ? 1.448 -3.451 6.780 1.00 97.56 263 PRO A C 1
ATOM 2113 O O . PRO A 1 263 ? 1.344 -4.669 6.933 1.00 97.56 263 PRO A O 1
ATOM 2116 N N . VAL A 1 264 ? 2.485 -2.904 6.150 1.00 96.44 264 VAL A N 1
ATOM 2117 C CA . VAL A 1 264 ? 3.588 -3.692 5.584 1.00 96.44 264 VAL A CA 1
ATOM 2118 C C . VAL A 1 264 ? 4.927 -3.105 6.021 1.00 96.44 264 VAL A C 1
ATOM 2120 O O . VAL A 1 264 ? 5.199 -1.927 5.811 1.00 96.44 264 VAL A O 1
ATOM 2123 N N . GLY A 1 265 ? 5.777 -3.933 6.623 1.00 94.44 265 GLY A N 1
ATOM 2124 C CA . GLY A 1 265 ? 7.161 -3.571 6.927 1.00 94.44 265 GLY A CA 1
ATOM 2125 C C . GLY A 1 265 ? 8.088 -4.054 5.819 1.00 94.44 265 GLY A C 1
ATOM 2126 O O . GLY A 1 265 ? 8.091 -5.248 5.507 1.00 94.44 265 GLY A O 1
ATOM 2127 N N . ILE A 1 266 ? 8.868 -3.145 5.235 1.00 91.88 266 ILE A N 1
ATOM 2128 C CA . ILE A 1 266 ? 9.907 -3.463 4.248 1.00 91.88 266 ILE A CA 1
ATOM 2129 C C . ILE A 1 266 ? 11.269 -3.182 4.881 1.00 91.88 266 ILE A C 1
ATOM 2131 O O . ILE A 1 266 ? 11.467 -2.116 5.452 1.00 91.88 266 ILE A O 1
ATOM 2135 N N . THR A 1 267 ? 12.208 -4.121 4.789 1.00 89.69 267 THR A N 1
ATOM 2136 C CA . THR A 1 267 ? 13.577 -3.946 5.306 1.00 89.69 267 THR A CA 1
ATOM 2137 C C . THR A 1 267 ? 14.609 -4.323 4.260 1.00 89.69 267 THR A C 1
ATOM 2139 O O . THR A 1 267 ? 14.369 -5.231 3.465 1.00 89.69 267 THR A O 1
ATOM 2142 N N . GLY A 1 268 ? 15.782 -3.694 4.307 1.00 86.38 268 GLY A N 1
ATOM 2143 C CA . GLY A 1 268 ? 16.947 -4.019 3.489 1.00 86.38 268 GLY A CA 1
ATOM 2144 C C . GLY A 1 268 ? 17.047 -3.248 2.175 1.00 86.38 268 GLY A C 1
ATOM 2145 O O . GLY A 1 268 ? 18.125 -3.218 1.578 1.00 86.38 268 GLY A O 1
ATOM 2146 N N . THR A 1 269 ? 15.974 -2.596 1.722 1.00 85.50 269 THR A N 1
ATOM 2147 C CA . THR A 1 269 ? 15.978 -1.799 0.483 1.00 85.50 269 THR A CA 1
ATOM 2148 C C . THR A 1 269 ? 16.765 -0.502 0.648 1.00 85.50 269 THR A C 1
ATOM 2150 O O . THR A 1 269 ? 17.438 -0.071 -0.291 1.00 85.50 269 THR A O 1
ATOM 2153 N N . GLU A 1 270 ? 16.784 0.059 1.858 1.00 82.06 270 GLU A N 1
ATOM 2154 C CA . GLU A 1 270 ? 17.604 1.204 2.258 1.00 82.06 270 GLU A CA 1
ATOM 2155 C C . GLU A 1 270 ? 19.108 0.962 2.073 1.00 82.06 270 GLU A C 1
ATOM 2157 O O . GLU A 1 270 ? 19.841 1.889 1.739 1.00 82.06 270 GLU A O 1
ATOM 2162 N N . ASN A 1 271 ? 19.567 -0.286 2.213 1.00 81.06 271 ASN A N 1
ATOM 2163 C CA . ASN A 1 271 ? 20.980 -0.642 2.052 1.00 81.06 271 ASN A CA 1
ATOM 2164 C C . ASN A 1 271 ? 21.381 -0.783 0.577 1.00 81.06 271 ASN A C 1
ATOM 2166 O O . ASN A 1 271 ? 22.551 -0.636 0.230 1.00 81.06 271 ASN A O 1
ATOM 2170 N N . ILE A 1 272 ? 20.410 -1.070 -0.294 1.00 78.88 272 ILE A N 1
ATOM 2171 C CA . ILE A 1 272 ? 20.634 -1.340 -1.718 1.00 78.88 272 ILE A CA 1
ATOM 2172 C C . ILE A 1 272 ? 20.493 -0.066 -2.547 1.00 78.88 272 ILE A C 1
ATOM 2174 O O . ILE A 1 272 ? 21.290 0.193 -3.447 1.00 78.88 272 ILE A O 1
ATOM 2178 N N . TYR A 1 273 ? 19.468 0.736 -2.269 1.00 76.19 273 TYR A N 1
ATOM 2179 C CA . TYR A 1 273 ? 19.221 1.978 -2.991 1.00 76.19 273 TYR A CA 1
ATOM 2180 C C . TYR A 1 273 ? 18.659 3.036 -2.037 1.00 76.19 273 TYR A C 1
ATOM 2182 O O . TYR A 1 273 ? 17.446 3.281 -2.026 1.00 76.19 273 TYR A O 1
ATOM 2190 N N . PRO A 1 274 ? 19.523 3.654 -1.211 1.00 77.06 274 PRO A N 1
ATOM 2191 C CA . PRO A 1 274 ? 19.100 4.695 -0.291 1.00 77.06 274 PRO A CA 1
ATOM 2192 C C . PRO A 1 274 ? 18.603 5.928 -1.044 1.00 77.06 274 PRO A C 1
ATOM 2194 O O . PRO A 1 274 ? 18.880 6.148 -2.230 1.00 77.06 274 PRO A O 1
ATOM 2197 N N . LYS A 1 275 ? 17.880 6.784 -0.328 1.00 69.69 275 LYS A N 1
ATOM 2198 C CA . LYS A 1 275 ? 17.410 8.061 -0.859 1.00 69.69 275 LYS A CA 1
ATOM 2199 C C . LYS A 1 275 ? 18.588 8.868 -1.428 1.00 69.69 275 LYS A C 1
ATOM 2201 O O . LYS A 1 275 ? 19.610 9.034 -0.773 1.00 69.69 275 LYS A O 1
ATOM 2206 N N . HIS A 1 276 ? 18.431 9.380 -2.651 1.00 70.12 276 HIS A N 1
ATOM 2207 C CA . HIS A 1 276 ? 19.462 10.098 -3.425 1.00 70.12 276 HIS A CA 1
ATOM 2208 C C . HIS A 1 276 ? 20.628 9.256 -3.975 1.00 70.12 276 HIS A C 1
ATOM 2210 O O . HIS A 1 276 ? 21.550 9.829 -4.566 1.00 70.12 276 HIS A O 1
ATOM 2216 N N . ALA A 1 277 ? 20.582 7.924 -3.869 1.00 62.41 277 ALA A N 1
ATOM 2217 C CA . ALA A 1 277 ? 21.525 7.064 -4.575 1.00 62.41 277 ALA A CA 1
ATOM 2218 C C . ALA A 1 277 ? 21.471 7.312 -6.093 1.00 62.41 277 ALA A C 1
ATOM 2220 O O . ALA A 1 277 ? 20.414 7.588 -6.666 1.00 62.41 277 ALA A O 1
ATOM 2221 N N . LYS A 1 278 ? 22.635 7.227 -6.744 1.00 61.75 278 LYS A N 1
ATOM 2222 C CA . LYS A 1 278 ? 22.762 7.331 -8.209 1.00 61.75 278 LYS A CA 1
ATOM 2223 C C . LYS A 1 278 ? 22.902 5.967 -8.887 1.00 61.75 278 LYS A C 1
ATOM 2225 O O . LYS A 1 278 ? 22.653 5.878 -10.084 1.00 61.75 278 LYS A O 1
ATOM 2230 N N . MET A 1 279 ? 23.310 4.936 -8.142 1.00 64.69 279 MET A N 1
ATOM 2231 C CA . MET A 1 279 ? 23.471 3.551 -8.597 1.00 64.69 279 MET A CA 1
ATOM 2232 C C . MET A 1 279 ? 23.091 2.575 -7.473 1.00 64.69 279 MET A C 1
ATOM 2234 O O . MET A 1 279 ? 22.982 2.986 -6.320 1.00 64.69 279 MET A O 1
ATOM 2238 N N . LEU A 1 280 ? 22.864 1.305 -7.826 1.00 66.38 280 LEU A N 1
ATOM 2239 C CA . LEU A 1 280 ? 22.611 0.220 -6.873 1.00 66.38 280 LEU A CA 1
ATOM 2240 C C . LEU A 1 280 ? 23.885 -0.126 -6.096 1.00 66.38 280 LEU A C 1
ATOM 2242 O O . LEU A 1 280 ? 24.946 -0.303 -6.695 1.00 66.38 280 LEU A O 1
ATOM 2246 N N . ASN A 1 281 ? 23.742 -0.280 -4.784 1.00 63.38 281 ASN A N 1
ATOM 2247 C CA . ASN A 1 281 ? 24.768 -0.797 -3.893 1.00 63.38 281 ASN A CA 1
ATOM 2248 C C . ASN A 1 281 ? 24.550 -2.310 -3.734 1.00 63.38 281 ASN A C 1
ATOM 2250 O O . ASN A 1 281 ? 23.456 -2.746 -3.370 1.00 63.38 281 ASN A O 1
ATOM 2254 N N . PHE A 1 282 ? 25.572 -3.114 -4.038 1.00 59.78 282 PHE A N 1
ATOM 2255 C CA . PHE A 1 282 ? 25.529 -4.580 -3.963 1.00 59.78 282 PHE A CA 1
ATOM 2256 C C . PHE A 1 282 ? 26.474 -5.120 -2.897 1.00 59.78 282 PHE A C 1
ATOM 2258 O O . PHE A 1 282 ? 27.604 -4.602 -2.817 1.00 59.78 282 PHE A O 1
#

Foldseek 3Di:
DPDPQLKEKEWFAWDFPVVLAPHDDDPVNLQVVLVVLQVRQLVQQVVVVVVVPPDPPPDDDDDDDDDDPDDDPDDPPVVVVPDQDPVNVVVLVVVVVVVVVVLVVCVVVVNNVVVLVVVLLVVLVVLLVVCCRQRNYDYHCCVPHPDQWAEEEEAEFAAAPCVVSVVLSSNVVPPGAQEAEEDAQVLCVPSVSVVVNVSRNYDHDHPPDDPVVVLVVQLVCRLVGHYYYDHQQNDHDQQPSDGHRGDSSSVVSCSHSSHIYIYMHMGSVSVQGGPPDPHGDD

pLDDT: mean 73.94, std 20.28, range [24.52, 98.38]

Organism: NCBI:txid412755